Protein 9H8K (pdb70)

Sequence (249 aa):
MTQNIKNLDLSIELDKKMYKKKLKVLQYEMLNAQQFLLKNKIGLILVFEGMDAAGKGGAIKRLIERVDPRGYVVHPISAPQPHELRYNYLQRFWRKLPQHGQIAVFDRSWYGRVLVERIEGFATKDEWSRAYEEINNFEKILTAGDYIIIKFWLHVSDEEQLKRFKEREQNPYKSWKLTDEDWRNREKSPQYYIEAANEMFEKTDKKNNAPWVLVAGNDKKYARVQVLQETLAHIEREALKRGLHLTNVLD

B-factor: mean 47.13, std 18.26, range [23.85, 130.58]

Foldseek 3Di:
DLVVLVVVDPDDDDDDVVLVVLLVVLLLLLQQLLVVQLVVQFEEEEEEDEAPPLQLVVLVCSNCVNHDVVAEDEDEDDDDDPVCVVDPLCVVVVVQGDGRSGYYYYDHDSCCQLAVCVLVVVDPPVRNVCVLVVVLVVVCVRLVDRYAAEYEYRDDDLVLSVVVLVVQCVDPVRVVPCDPVSVVCSVSVVVNVVSVVVSQVRNADPRHHYDYASRSPPSRRSSVSSVVVSVRSQVSCVVVVHHRDRPDD

Organism: NCBI:txid28031

Structure (mmCIF, N/CA/C/O backbone):
data_9H8K
#
_entry.id   9H8K
#
_cell.length_a   160.772
_cell.length_b   160.772
_cell.length_c   67.717
_cell.angle_alpha   90.00
_cell.angle_beta   90.00
_cell.angle_gamma   120.00
#
_symmetry.space_group_name_H-M   'P 62 2 2'
#
loop_
_entity.id
_entity.type
_entity.pdbx_description
1 polymer 'Polyphosphate kinase'
2 non-polymer 'CHLORIDE ION'
3 non-polymer 'ADENOSINE MONOPHOSPHATE'
4 non-polymer 'PHOSPHATE ION'
5 water water
#
loop_
_atom_site.group_PDB
_atom_site.id
_atom_site.type_symbol
_atom_site.label_atom_id
_atom_site.label_alt_id
_atom_site.label_comp_id
_atom_site.label_asym_id
_atom_site.label_entity_id
_atom_site.label_seq_id
_atom_site.pdbx_PDB_ins_code
_atom_site.Cartn_x
_atom_site.Cartn_y
_atom_site.Cartn_z
_atom_site.occupancy
_atom_site.B_iso_or_equiv
_atom_site.auth_seq_id
_atom_site.auth_comp_id
_atom_site.auth_asym_id
_atom_site.auth_atom_id
_atom_site.pdbx_PDB_model_num
ATOM 1 N N . MET A 1 1 ? 53.213 -28.233 1.199 1.00 109.43 1 MET A N 1
ATOM 2 C CA . MET A 1 1 ? 53.510 -29.619 0.856 1.00 109.07 1 MET A CA 1
ATOM 3 C C . MET A 1 1 ? 54.162 -30.343 2.041 1.00 109.53 1 MET A C 1
ATOM 4 O O . MET A 1 1 ? 53.581 -30.436 3.129 1.00 100.10 1 MET A O 1
ATOM 9 N N . THR A 1 2 ? 55.375 -30.857 1.807 1.00 105.44 2 THR A N 1
ATOM 10 C CA . THR A 1 2 ? 56.176 -31.428 2.884 1.00 97.99 2 THR A CA 1
ATOM 11 C C . THR A 1 2 ? 56.548 -30.363 3.908 1.00 106.34 2 THR A C 1
ATOM 12 O O . THR A 1 2 ? 56.621 -30.642 5.111 1.00 102.13 2 THR A O 1
ATOM 16 N N . GLN A 1 3 ? 56.769 -29.128 3.446 1.00 110.64 3 GLN A N 1
ATOM 17 C CA . GLN A 1 3 ? 57.114 -28.037 4.353 1.00 119.57 3 GLN A CA 1
ATOM 18 C C . GLN A 1 3 ? 55.956 -27.682 5.283 1.00 123.49 3 GLN A C 1
ATOM 19 O O . GLN A 1 3 ? 56.186 -27.284 6.432 1.00 121.87 3 GLN A O 1
ATOM 25 N N . ASN A 1 4 ? 54.710 -27.823 4.812 1.00 124.93 4 ASN A N 1
ATOM 26 C CA . ASN A 1 4 ? 53.553 -27.480 5.637 1.00 111.29 4 ASN A CA 1
ATOM 27 C C . ASN A 1 4 ? 53.356 -28.481 6.769 1.00 112.95 4 ASN A C 1
ATOM 28 O O . ASN A 1 4 ? 53.011 -28.095 7.892 1.00 110.05 4 ASN A O 1
ATOM 33 N N . ILE A 1 5 ? 53.553 -29.772 6.489 1.00 110.36 5 ILE A N 1
ATOM 34 C CA . ILE A 1 5 ? 53.464 -30.777 7.545 1.00 109.50 5 ILE A CA 1
ATOM 35 C C . ILE A 1 5 ? 54.631 -30.630 8.517 1.00 110.04 5 ILE A C 1
ATOM 36 O O . ILE A 1 5 ? 54.483 -30.854 9.726 1.00 99.70 5 ILE A O 1
ATOM 41 N N . LYS A 1 6 ? 55.807 -30.242 8.007 1.00 109.89 6 LYS A N 1
ATOM 42 C CA . LYS A 1 6 ? 56.957 -29.998 8.875 1.00 105.20 6 LYS A CA 1
ATOM 43 C C . LYS A 1 6 ? 56.767 -28.746 9.725 1.00 113.43 6 LYS A C 1
ATOM 44 O O . LYS A 1 6 ? 57.269 -28.685 10.854 1.00 112.03 6 LYS A O 1
ATOM 50 N N . ASN A 1 7 ? 56.051 -27.744 9.206 1.00 114.37 7 ASN A N 1
ATOM 51 C CA . ASN A 1 7 ? 55.771 -26.520 9.949 1.00 115.81 7 ASN A CA 1
ATOM 52 C C . ASN A 1 7 ? 54.701 -26.703 11.023 1.00 110.83 7 ASN A C 1
ATOM 53 O O . ASN A 1 7 ? 54.340 -25.722 11.683 1.00 105.19 7 ASN A O 1
ATOM 58 N N . LEU A 1 8 ? 54.180 -27.918 11.209 1.00 111.48 8 LEU A N 1
ATOM 59 C CA . LEU A 1 8 ? 53.328 -28.230 12.352 1.00 117.43 8 LEU A CA 1
ATOM 60 C C . LEU A 1 8 ? 54.130 -28.636 13.585 1.00 115.45 8 LEU A C 1
ATOM 61 O O . LEU A 1 8 ? 53.600 -28.578 14.702 1.00 109.09 8 LEU A O 1
ATOM 66 N N . ASP A 1 9 ? 55.385 -29.047 13.401 1.00 113.01 9 ASP A N 1
ATOM 67 C CA . ASP A 1 9 ? 56.315 -29.335 14.486 1.00 98.04 9 ASP A CA 1
ATOM 68 C C . ASP A 1 9 ? 57.285 -28.163 14.603 1.00 100.02 9 ASP A C 1
ATOM 69 O O . ASP A 1 9 ? 58.028 -27.871 13.657 1.00 99.47 9 ASP A O 1
ATOM 74 N N . LEU A 1 10 ? 57.266 -27.481 15.751 1.00 99.64 10 LEU A N 1
ATOM 75 C CA . LEU A 1 10 ? 58.151 -26.340 15.960 1.00 92.77 10 LEU A CA 1
ATOM 76 C C . LEU A 1 10 ? 59.577 -26.752 16.308 1.00 90.40 10 LEU A C 1
ATOM 77 O O . LEU A 1 10 ? 60.462 -25.886 16.353 1.00 75.12 10 LEU A O 1
ATOM 82 N N . SER A 1 11 ? 59.810 -28.041 16.552 1.00 84.89 11 SER A N 1
ATOM 83 C CA . SER A 1 11 ? 61.143 -28.590 16.743 1.00 79.13 11 SER A CA 1
ATOM 84 C C . SER A 1 11 ? 61.940 -28.544 15.434 1.00 90.77 11 SER A C 1
ATOM 85 O O . SER A 1 11 ? 61.385 -28.438 14.335 1.00 102.60 11 SER A O 1
ATOM 88 N N . ILE A 1 12 ? 63.265 -28.631 15.565 1.00 86.23 12 ILE A N 1
ATOM 89 C CA . ILE A 1 12 ? 64.163 -28.509 14.425 1.00 65.41 12 ILE A CA 1
ATOM 90 C C . ILE A 1 12 ? 64.468 -29.887 13.851 1.00 69.26 12 ILE A C 1
ATOM 91 O O . ILE A 1 12 ? 64.267 -30.922 14.492 1.00 63.83 12 ILE A O 1
ATOM 96 N N . GLU A 1 13 ? 64.986 -29.888 12.627 1.00 71.06 13 GLU A N 1
ATOM 97 C CA . GLU A 1 13 ? 65.577 -31.087 12.051 1.00 63.66 13 GLU A CA 1
ATOM 98 C C . GLU A 1 13 ? 66.936 -31.356 12.692 1.00 59.59 13 GLU A C 1
ATOM 99 O O . GLU A 1 13 ? 67.708 -30.428 12.957 1.00 57.46 13 GLU A O 1
ATOM 105 N N . LEU A 1 14 ? 67.235 -32.630 12.927 1.00 53.53 14 LEU A N 1
ATOM 106 C CA . LEU A 1 14 ? 68.456 -33.044 13.603 1.00 55.87 14 LEU A CA 1
ATOM 107 C C . LEU A 1 14 ? 69.468 -33.627 12.622 1.00 58.79 14 LEU A C 1
ATOM 108 O O . LEU A 1 14 ? 69.098 -34.235 11.616 1.00 63.02 14 LEU A O 1
ATOM 113 N N . ASP A 1 15 ? 70.757 -33.481 12.949 1.00 54.03 15 ASP A N 1
ATOM 114 C CA . ASP A 1 15 ? 71.791 -34.213 12.220 1.00 45.01 15 ASP A CA 1
ATOM 115 C C . ASP A 1 15 ? 71.649 -35.712 12.493 1.00 47.05 15 ASP A C 1
ATOM 116 O O . ASP A 1 15 ? 70.715 -36.142 13.174 1.00 50.51 15 ASP A O 1
ATOM 121 N N . LYS A 1 16 ? 72.582 -36.521 11.990 1.00 49.80 16 LYS A N 1
ATOM 122 C CA . LYS A 1 16 ? 72.365 -37.965 11.997 1.00 49.43 16 LYS A CA 1
ATOM 123 C C . LYS A 1 16 ? 72.520 -38.559 13.398 1.00 44.61 16 LYS A C 1
ATOM 124 O O . LYS A 1 16 ? 71.709 -39.393 13.822 1.00 42.82 16 LYS A O 1
ATOM 130 N N . LYS A 1 17 ? 73.566 -38.164 14.127 1.00 42.59 17 LYS A N 1
ATOM 131 C CA . LYS A 1 17 ? 73.788 -38.744 15.449 1.00 46.94 17 LYS A CA 1
ATOM 132 C C . LYS A 1 17 ? 72.658 -38.380 16.408 1.00 42.09 17 LYS A C 1
ATOM 133 O O . LYS A 1 17 ? 72.180 -39.225 17.180 1.00 46.56 17 LYS A O 1
ATOM 139 N N . MET A 1 18 ? 72.177 -37.141 16.339 1.00 42.84 18 MET A N 1
ATOM 140 C CA . MET A 1 18 ? 71.089 -36.751 17.224 1.00 42.65 18 MET A CA 1
ATOM 141 C C . MET A 1 18 ? 69.782 -37.411 16.809 1.00 41.03 18 MET A C 1
ATOM 142 O O . MET A 1 18 ? 68.985 -37.816 17.671 1.00 41.83 18 MET A O 1
ATOM 147 N N . TYR A 1 19 ? 69.539 -37.525 15.495 1.00 40.47 19 TYR A N 1
ATOM 148 C CA . TYR A 1 19 ? 68.403 -38.314 15.021 1.00 40.83 19 TYR A CA 1
ATOM 149 C C . TYR A 1 19 ? 68.432 -39.722 15.608 1.00 37.84 19 TYR A C 1
ATOM 150 O O . TYR A 1 19 ? 67.407 -40.249 16.052 1.00 42.34 19 TYR A O 1
ATOM 159 N N . LYS A 1 20 ? 69.599 -40.360 15.582 1.00 38.08 20 LYS A N 1
ATOM 160 C CA . LYS A 1 20 ? 69.710 -41.725 16.084 1.00 37.23 20 LYS A CA 1
ATOM 161 C C . LYS A 1 20 ? 69.347 -41.794 17.566 1.00 39.46 20 LYS A C 1
ATOM 162 O O . LYS A 1 20 ? 68.613 -42.694 17.991 1.00 44.30 20 LYS A O 1
ATOM 168 N N . LYS A 1 21 ? 69.813 -40.818 18.363 1.00 42.96 21 LYS A N 1
ATOM 169 C CA . LYS A 1 21 ? 69.448 -40.812 19.786 1.00 38.87 21 LYS A CA 1
ATOM 170 C C . LYS A 1 21 ? 67.944 -40.596 19.994 1.00 38.16 21 LYS A C 1
ATOM 171 O O . LYS A 1 21 ? 67.316 -41.262 20.837 1.00 40.55 21 LYS A O 1
ATOM 177 N N . LYS A 1 22 ? 67.346 -39.663 19.248 1.00 38.27 22 LYS A N 1
ATOM 178 C CA . LYS A 1 22 ? 65.919 -39.390 19.418 1.00 37.75 22 LYS A CA 1
ATOM 179 C C . LYS A 1 22 ? 65.084 -40.595 19.013 1.00 42.59 22 LYS A C 1
ATOM 180 O O . LYS A 1 22 ? 64.100 -40.943 19.690 1.00 39.05 22 LYS A O 1
ATOM 186 N N . LEU A 1 23 ? 65.476 -41.250 17.917 1.00 39.45 23 LEU A N 1
ATOM 187 C CA . LEU A 1 23 ? 64.813 -42.477 17.493 1.00 37.03 23 LEU A CA 1
ATOM 188 C C . LEU A 1 23 ? 64.885 -43.533 18.584 1.00 34.80 23 LEU A C 1
ATOM 189 O O . LEU A 1 23 ? 63.889 -44.198 18.877 1.00 34.49 23 LEU A O 1
ATOM 194 N N . LYS A 1 24 ? 66.063 -43.708 19.197 1.00 42.08 24 LYS A N 1
ATOM 195 C CA . LYS A 1 24 ? 66.176 -44.733 20.237 1.00 38.78 24 LYS A CA 1
ATOM 196 C C . LYS A 1 24 ? 65.266 -44.434 21.434 1.00 35.74 24 LYS A C 1
ATOM 197 O O . LYS A 1 24 ? 64.627 -45.347 21.982 1.00 35.21 24 LYS A O 1
ATOM 203 N N . VAL A 1 25 ? 65.166 -43.160 21.834 1.00 40.11 25 VAL A N 1
ATOM 204 C CA . VAL A 1 25 ? 64.262 -42.819 22.938 1.00 35.88 25 VAL A CA 1
ATOM 205 C C . VAL A 1 25 ? 62.818 -43.134 22.565 1.00 37.19 25 VAL A C 1
ATOM 206 O O . VAL A 1 25 ? 62.092 -43.790 23.323 1.00 37.35 25 VAL A O 1
ATOM 210 N N . LEU A 1 26 ? 62.391 -42.707 21.377 1.00 38.01 26 LEU A N 1
ATOM 211 C CA . LEU A 1 26 ? 61.004 -42.943 20.976 1.00 40.37 26 LEU A CA 1
ATOM 212 C C . LEU A 1 26 ? 60.693 -44.434 20.871 1.00 33.95 26 LEU A C 1
ATOM 213 O O . LEU A 1 26 ? 59.588 -44.868 21.214 1.00 38.71 26 LEU A O 1
ATOM 218 N N . GLN A 1 27 ? 61.653 -45.239 20.412 1.00 33.43 27 GLN A N 1
ATOM 219 C CA . GLN A 1 27 ? 61.410 -46.681 20.305 1.00 34.31 27 GLN A CA 1
ATOM 220 C C . GLN A 1 27 ? 61.273 -47.329 21.681 1.00 38.90 27 GLN A C 1
ATOM 221 O O . GLN A 1 27 ? 60.443 -48.229 21.872 1.00 36.10 27 GLN A O 1
ATOM 227 N N . TYR A 1 28 ? 62.087 -46.892 22.650 1.00 32.25 28 TYR A N 1
ATOM 228 C CA . TYR A 1 28 ? 61.903 -47.342 24.028 1.00 36.85 28 TYR A CA 1
ATOM 229 C C . TYR A 1 28 ? 60.517 -46.970 24.547 1.00 38.67 28 TYR A C 1
ATOM 230 O O . TYR A 1 28 ? 59.852 -47.773 25.221 1.00 33.34 28 TYR A O 1
ATOM 239 N N . GLU A 1 29 ? 60.061 -45.752 24.235 1.00 37.38 29 GLU A N 1
ATOM 240 C CA . GLU A 1 29 ? 58.738 -45.334 24.691 1.00 32.98 29 GLU A CA 1
ATOM 241 C C . GLU A 1 29 ? 57.637 -46.151 24.027 1.00 36.29 29 GLU A C 1
ATOM 242 O O . GLU A 1 29 ? 56.616 -46.450 24.653 1.00 36.27 29 GLU A O 1
ATOM 248 N N . MET A 1 30 ? 57.822 -46.508 22.754 1.00 31.93 30 MET A N 1
ATOM 249 C CA . MET A 1 30 ? 56.841 -47.334 22.061 1.00 30.16 30 MET A CA 1
ATOM 250 C C . MET A 1 30 ? 56.784 -48.730 22.671 1.00 33.65 30 MET A C 1
ATOM 251 O O . MET A 1 30 ? 55.698 -49.294 22.851 1.00 32.48 30 MET A O 1
ATOM 256 N N . LEU A 1 31 ? 57.945 -49.296 23.011 1.00 32.25 31 LEU A N 1
ATOM 257 C CA . LEU A 1 31 ? 57.963 -50.579 23.707 1.00 30.43 31 LEU A CA 1
ATOM 258 C C . LEU A 1 31 ? 57.214 -50.480 25.032 1.00 35.91 31 LEU A C 1
ATOM 259 O O . LEU A 1 31 ? 56.390 -51.349 25.365 1.00 33.73 31 LEU A O 1
ATOM 264 N N . ASN A 1 32 ? 57.470 -49.407 25.790 1.00 34.32 32 ASN A N 1
ATOM 265 C CA . ASN A 1 32 ? 56.743 -49.199 27.036 1.00 35.50 32 ASN A CA 1
ATOM 266 C C . ASN A 1 32 ? 55.245 -49.085 26.802 1.00 38.34 32 ASN A C 1
ATOM 267 O O . ASN A 1 32 ? 54.446 -49.618 27.583 1.00 34.66 32 ASN A O 1
ATOM 272 N N . ALA A 1 33 ? 54.848 -48.368 25.742 1.00 33.02 33 ALA A N 1
ATOM 273 C CA . ALA A 1 33 ? 53.433 -48.183 25.444 1.00 36.17 33 ALA A CA 1
ATOM 274 C C . ALA A 1 33 ? 52.771 -49.510 25.115 1.00 37.95 33 ALA A C 1
ATOM 275 O O . ALA A 1 33 ? 51.630 -49.764 25.523 1.00 36.39 33 ALA A O 1
ATOM 277 N N . GLN A 1 34 ? 53.479 -50.370 24.379 1.00 28.94 34 GLN A N 1
ATOM 278 C CA . GLN A 1 34 ? 52.971 -51.710 24.103 1.00 31.22 34 GLN A CA 1
ATOM 279 C C . GLN A 1 34 ? 52.740 -52.496 25.389 1.00 35.27 34 GLN A C 1
ATOM 280 O O . GLN A 1 34 ? 51.707 -53.165 25.549 1.00 37.65 34 GLN A O 1
ATOM 286 N N . GLN A 1 35 ? 53.699 -52.446 26.316 1.00 37.67 35 GLN A N 1
ATOM 287 C CA . GLN A 1 35 ? 53.502 -53.196 27.557 1.00 33.36 35 GLN A CA 1
ATOM 288 C C . GLN A 1 35 ? 52.363 -52.607 28.390 1.00 37.22 35 GLN A C 1
ATOM 289 O O . GLN A 1 35 ? 51.608 -53.351 29.027 1.00 37.87 35 GLN A O 1
ATOM 295 N N . PHE A 1 36 ? 52.197 -51.283 28.360 1.00 38.77 36 PHE A N 1
ATOM 296 C CA . PHE A 1 36 ? 51.061 -50.646 29.023 1.00 38.01 36 PHE A CA 1
ATOM 297 C C . PHE A 1 36 ? 49.733 -51.105 28.432 1.00 40.47 36 PHE A C 1
ATOM 298 O O . PHE A 1 36 ? 48.784 -51.401 29.169 1.00 39.48 36 PHE A O 1
ATOM 306 N N . LEU A 1 37 ? 49.644 -51.154 27.102 1.00 38.70 37 LEU A N 1
ATOM 307 C CA . LEU A 1 37 ? 48.398 -51.549 26.454 1.00 34.58 37 LEU A CA 1
ATOM 308 C C . LEU A 1 37 ? 48.087 -53.005 26.732 1.00 36.74 37 LEU A C 1
ATOM 309 O O . LEU A 1 37 ? 46.925 -53.364 26.947 1.00 36.03 37 LEU A O 1
ATOM 314 N N . LEU A 1 38 ? 49.121 -53.849 26.742 1.00 37.91 38 LEU A N 1
ATOM 315 C CA . LEU A 1 38 ? 48.947 -55.258 27.076 1.00 39.29 38 LEU A CA 1
ATOM 316 C C . LEU A 1 38 ? 48.446 -55.429 28.505 1.00 44.29 38 LEU A C 1
ATOM 317 O O . LEU A 1 38 ? 47.546 -56.234 28.770 1.00 37.53 38 LEU A O 1
ATOM 322 N N . LYS A 1 39 ? 49.041 -54.693 29.447 1.00 38.66 39 LYS A N 1
ATOM 323 C CA . LYS A 1 39 ? 48.632 -54.792 30.845 1.00 42.09 39 LYS A CA 1
ATOM 324 C C . LYS A 1 39 ? 47.203 -54.309 31.049 1.00 41.85 39 LYS A C 1
ATOM 325 O O . LYS A 1 39 ? 46.491 -54.835 31.907 1.00 42.33 39 LYS A O 1
ATOM 331 N N . ASN A 1 40 ? 46.763 -53.318 30.277 1.00 45.34 40 ASN A N 1
ATOM 332 C CA . ASN A 1 40 ? 45.423 -52.766 30.416 1.00 44.39 40 ASN A CA 1
ATOM 333 C C . ASN A 1 40 ? 44.432 -53.346 29.409 1.00 44.37 40 ASN A C 1
ATOM 334 O O . ASN A 1 40 ? 43.274 -52.914 29.380 1.00 45.04 40 ASN A O 1
ATOM 339 N N . LYS A 1 41 ? 44.856 -54.325 28.608 1.00 34.65 41 LYS A N 1
ATOM 340 C CA . LYS A 1 41 ? 43.988 -55.036 27.659 1.00 35.75 41 LYS A CA 1
ATOM 341 C C . LYS A 1 41 ? 43.253 -54.072 26.723 1.00 40.84 41 LYS A C 1
ATOM 342 O O . LYS A 1 41 ? 42.040 -54.159 26.520 1.00 33.96 41 LYS A O 1
ATOM 348 N N . ILE A 1 42 ? 44.019 -53.152 26.136 1.00 34.19 42 ILE A N 1
ATOM 349 C CA . ILE A 1 42 ? 43.541 -52.245 25.098 1.00 35.21 42 ILE A CA 1
ATOM 350 C C . ILE A 1 42 ? 44.264 -52.588 23.802 1.00 31.46 42 ILE A C 1
ATOM 351 O O . ILE A 1 42 ? 45.498 -52.551 23.751 1.00 34.05 42 ILE A O 1
ATOM 356 N N . GLY A 1 43 ? 43.505 -52.912 22.756 1.00 31.25 43 GLY A N 1
ATOM 357 C CA . GLY A 1 43 ? 44.106 -53.165 21.469 1.00 25.79 43 GLY A CA 1
ATOM 358 C C . GLY A 1 43 ? 44.505 -51.899 20.742 1.00 28.64 43 GLY A C 1
ATOM 359 O O . GLY A 1 43 ? 44.003 -50.807 21.007 1.00 29.12 43 GLY A O 1
ATOM 360 N N . LEU A 1 44 ? 45.444 -52.052 19.813 1.00 29.62 44 LEU A N 1
ATOM 361 C CA . LEU A 1 44 ? 45.935 -50.936 19.016 1.00 30.33 44 LEU A CA 1
ATOM 362 C C . LEU A 1 44 ? 45.951 -51.339 17.549 1.00 24.65 44 LEU A C 1
ATOM 363 O O . LEU A 1 44 ? 46.547 -52.359 17.190 1.00 31.79 44 LEU A O 1
ATOM 368 N N . ILE A 1 45 ? 45.327 -50.514 16.708 1.00 31.79 45 ILE A N 1
ATOM 369 C CA . ILE A 1 45 ? 45.206 -50.735 15.269 1.00 31.48 45 ILE A CA 1
ATOM 370 C C . ILE A 1 45 ? 45.799 -49.524 14.546 1.00 35.08 45 ILE A C 1
ATOM 371 O O . ILE A 1 45 ? 45.281 -48.404 14.666 1.00 28.04 45 ILE A O 1
ATOM 376 N N . LEU A 1 46 ? 46.873 -49.752 13.792 1.00 30.31 46 LEU A N 1
ATOM 377 C CA . LEU A 1 46 ? 47.575 -48.701 13.066 1.00 32.39 46 LEU A CA 1
ATOM 378 C C . LEU A 1 46 ? 47.440 -48.943 11.569 1.00 34.44 46 LEU A C 1
ATOM 379 O O . LEU A 1 46 ? 47.790 -50.021 11.082 1.00 35.05 46 LEU A O 1
ATOM 384 N N . VAL A 1 47 ? 46.940 -47.941 10.850 1.00 29.35 47 VAL A N 1
ATOM 385 C CA . VAL A 1 47 ? 46.713 -48.028 9.410 1.00 31.01 47 VAL A CA 1
ATOM 386 C C . VAL A 1 47 ? 47.769 -47.173 8.715 1.00 33.91 47 VAL A C 1
ATOM 387 O O . VAL A 1 47 ? 48.070 -46.065 9.164 1.00 31.43 47 VAL A O 1
ATOM 391 N N . PHE A 1 48 ? 48.352 -47.688 7.639 1.00 25.60 48 PHE A N 1
ATOM 392 C CA . PHE A 1 48 ? 49.272 -46.892 6.831 1.00 30.31 48 PHE A CA 1
ATOM 393 C C . PHE A 1 48 ? 48.802 -46.903 5.388 1.00 26.89 48 PHE A C 1
ATOM 394 O O . PHE A 1 48 ? 48.547 -47.972 4.830 1.00 34.73 48 PHE A O 1
ATOM 402 N N . GLU A 1 49 ? 48.673 -45.717 4.798 1.00 36.46 49 GLU A N 1
ATOM 403 C CA . GLU A 1 49 ? 48.362 -45.579 3.385 1.00 34.23 49 GLU A CA 1
ATOM 404 C C . GLU A 1 49 ? 49.300 -44.542 2.775 1.00 33.50 49 GLU A C 1
ATOM 405 O O . GLU A 1 49 ? 49.934 -43.757 3.484 1.00 34.57 49 GLU A O 1
ATOM 411 N N . GLY A 1 50 ? 49.368 -44.541 1.452 1.00 33.14 50 GLY A N 1
ATOM 412 C CA . GLY A 1 50 ? 50.226 -43.653 0.691 1.00 31.14 50 GLY A CA 1
ATOM 413 C C . GLY A 1 50 ? 50.689 -44.357 -0.571 1.00 40.73 50 GLY A C 1
ATOM 414 O O . GLY A 1 50 ? 50.639 -45.574 -0.690 1.00 34.24 50 GLY A O 1
ATOM 415 N N . MET A 1 51 ? 51.154 -43.567 -1.541 1.00 39.80 51 MET A N 1
ATOM 416 C CA . MET A 1 51 ? 51.556 -44.140 -2.822 1.00 39.58 51 MET A CA 1
ATOM 417 C C . MET A 1 51 ? 52.773 -45.069 -2.664 1.00 37.85 51 MET A C 1
ATOM 418 O O . MET A 1 51 ? 53.433 -45.111 -1.625 1.00 36.15 51 MET A O 1
ATOM 423 N N . ASP A 1 52 ? 53.055 -45.833 -3.719 1.00 37.65 52 ASP A N 1
ATOM 424 C CA . ASP A 1 52 ? 54.237 -46.684 -3.726 1.00 38.13 52 ASP A CA 1
ATOM 425 C C . ASP A 1 52 ? 55.481 -45.844 -3.463 1.00 39.17 52 ASP A C 1
ATOM 426 O O . ASP A 1 52 ? 55.629 -44.742 -3.999 1.00 39.40 52 ASP A O 1
ATOM 431 N N . ALA A 1 53 ? 56.369 -46.374 -2.623 1.00 36.88 53 ALA A N 1
ATOM 432 C CA . ALA A 1 53 ? 57.619 -45.736 -2.230 1.00 36.32 53 ALA A CA 1
ATOM 433 C C . ALA A 1 53 ? 57.406 -44.466 -1.418 1.00 40.30 53 ALA A C 1
ATOM 434 O O . ALA A 1 53 ? 58.306 -43.617 -1.350 1.00 37.39 53 ALA A O 1
ATOM 436 N N . ALA A 1 54 ? 56.226 -44.293 -0.813 1.00 37.49 54 ALA A N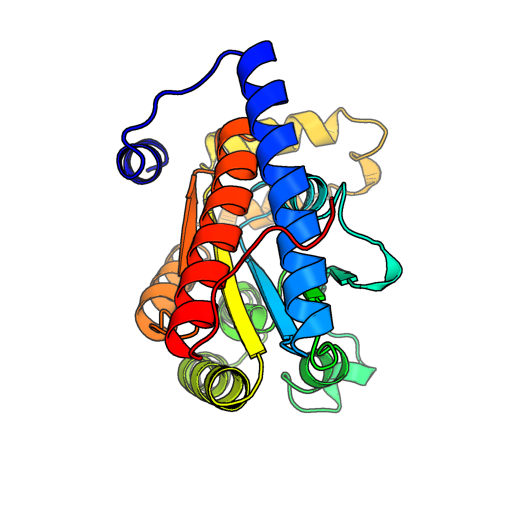 1
ATOM 437 C CA . ALA A 1 54 ? 56.037 -43.169 0.101 1.00 42.50 54 ALA A CA 1
ATOM 438 C C . ALA A 1 54 ? 56.780 -43.367 1.417 1.00 32.10 54 ALA A C 1
ATOM 439 O O . ALA A 1 54 ? 56.965 -42.396 2.155 1.00 38.30 54 ALA A O 1
ATOM 441 N N . GLY A 1 55 ? 57.215 -44.591 1.718 1.00 34.10 55 GLY A N 1
ATOM 442 C CA . GLY A 1 55 ? 57.908 -44.894 2.955 1.00 33.26 55 GLY A CA 1
ATOM 443 C C . GLY A 1 55 ? 57.086 -45.584 4.028 1.00 38.44 55 GLY A C 1
ATOM 444 O O . GLY A 1 55 ? 57.467 -45.513 5.204 1.00 37.10 55 GLY A O 1
ATOM 445 N N . LYS A 1 56 ? 55.971 -46.233 3.665 1.00 32.58 56 LYS A N 1
ATOM 446 C CA . LYS A 1 56 ? 55.170 -46.976 4.641 1.00 36.73 56 LYS A CA 1
ATOM 447 C C . LYS A 1 56 ? 55.997 -48.070 5.322 1.00 40.76 56 LYS A C 1
ATOM 448 O O . LYS A 1 56 ? 56.031 -48.162 6.556 1.00 32.93 56 LYS A O 1
ATOM 454 N N . GLY A 1 57 ? 56.678 -48.905 4.527 1.00 33.41 57 GLY A N 1
ATOM 455 C CA . GLY A 1 57 ? 57.400 -50.038 5.093 1.00 28.75 57 GLY A CA 1
ATOM 456 C C . GLY A 1 57 ? 58.484 -49.633 6.081 1.00 35.69 57 GLY A C 1
ATOM 457 O O . GLY A 1 57 ? 58.603 -50.216 7.170 1.00 32.08 57 GLY A O 1
ATOM 458 N N . GLY A 1 58 ? 59.279 -48.616 5.725 1.00 34.29 58 GLY A N 1
ATOM 459 C CA . GLY A 1 58 ? 60.383 -48.212 6.589 1.00 41.00 58 GLY A CA 1
ATOM 460 C C . GLY A 1 58 ? 59.918 -47.537 7.868 1.00 36.66 58 GLY A C 1
ATOM 461 O O . GLY A 1 58 ? 60.494 -47.753 8.943 1.00 40.86 58 GLY A O 1
ATOM 462 N N . ALA A 1 59 ? 58.865 -46.716 7.769 1.00 34.27 59 ALA A N 1
ATOM 463 C CA . ALA A 1 59 ? 58.266 -46.121 8.957 1.00 31.92 59 ALA A CA 1
ATOM 464 C C . ALA A 1 59 ? 57.766 -47.201 9.915 1.00 31.70 59 ALA A C 1
ATOM 465 O O . ALA A 1 59 ? 58.014 -47.132 11.126 1.00 30.07 59 ALA A O 1
ATOM 467 N N . ILE A 1 60 ? 57.068 -48.218 9.383 1.00 31.20 60 ILE A N 1
ATOM 468 C CA . ILE A 1 60 ? 56.609 -49.335 10.219 1.00 31.32 60 ILE A CA 1
ATOM 469 C C . ILE A 1 60 ? 57.796 -50.042 10.875 1.00 29.32 60 ILE A C 1
ATOM 470 O O . ILE A 1 60 ? 57.771 -50.369 12.075 1.00 31.92 60 ILE A O 1
ATOM 475 N N . LYS A 1 61 ? 58.842 -50.320 10.089 1.00 30.86 61 LYS A N 1
ATOM 476 C CA . LYS A 1 61 ? 60.014 -51.011 10.625 1.00 33.33 61 LYS A CA 1
ATOM 477 C C . LYS A 1 61 ? 60.592 -50.280 11.832 1.00 32.65 61 LYS A C 1
ATOM 478 O O . LYS A 1 61 ? 60.914 -50.906 12.850 1.00 34.65 61 LYS A O 1
ATOM 484 N N . ARG A 1 62 ? 60.748 -48.950 11.738 1.00 29.43 62 ARG A N 1
ATOM 485 C CA . ARG A 1 62 ? 61.285 -48.252 12.911 1.00 35.51 62 ARG A CA 1
ATOM 486 C C . ARG A 1 62 ? 60.275 -48.219 14.054 1.00 38.38 62 ARG A C 1
ATOM 487 O O . ARG A 1 62 ? 60.673 -48.265 15.226 1.00 31.78 62 ARG A O 1
ATOM 495 N N . LEU A 1 63 ? 58.973 -48.178 13.739 1.00 33.64 63 LEU A N 1
ATOM 496 C CA . LEU A 1 63 ? 57.965 -48.107 14.794 1.00 36.48 63 LEU A CA 1
ATOM 497 C C . LEU A 1 63 ? 58.025 -49.331 15.691 1.00 36.85 63 LEU A C 1
ATOM 498 O O . LEU A 1 63 ? 58.085 -49.205 16.919 1.00 33.87 63 LEU A O 1
ATOM 503 N N . ILE A 1 64 ? 58.036 -50.530 15.101 1.00 33.34 64 ILE A N 1
ATOM 504 C CA . ILE A 1 64 ? 57.936 -51.744 15.911 1.00 38.78 64 ILE A CA 1
ATOM 505 C C . ILE A 1 64 ? 59.288 -52.416 16.142 1.00 33.10 64 ILE A C 1
ATOM 506 O O . ILE A 1 64 ? 59.332 -53.534 16.663 1.00 29.86 64 ILE A O 1
ATOM 511 N N . GLU A 1 65 ? 60.392 -51.754 15.789 1.00 35.78 65 GLU A N 1
ATOM 512 C CA . GLU A 1 65 ? 61.693 -52.412 15.826 1.00 35.77 65 GLU A CA 1
ATOM 513 C C . GLU A 1 65 ? 62.030 -52.974 17.210 1.00 37.97 65 GLU A C 1
ATOM 514 O O . GLU A 1 65 ? 62.595 -54.069 17.322 1.00 40.27 65 GLU A O 1
ATOM 520 N N . ARG A 1 66 ? 61.702 -52.244 18.272 1.00 40.26 66 ARG A N 1
ATOM 521 C CA . ARG A 1 66 ? 62.068 -52.647 19.627 1.00 36.72 66 ARG A CA 1
ATOM 522 C C . ARG A 1 66 ? 60.884 -53.183 20.423 1.00 29.54 66 ARG A C 1
ATOM 523 O O . ARG A 1 66 ? 61.030 -53.481 21.611 1.00 38.08 66 ARG A O 1
ATOM 531 N N . VAL A 1 67 ? 59.722 -53.285 19.814 1.00 39.17 67 VAL A N 1
ATOM 532 C CA . VAL A 1 67 ? 58.537 -53.839 20.464 1.00 32.59 67 VAL A CA 1
ATOM 533 C C . VAL A 1 67 ? 58.677 -55.358 20.557 1.00 43.18 67 VAL A C 1
ATOM 534 O O . VAL A 1 67 ? 59.334 -55.995 19.720 1.00 38.22 67 VAL A O 1
ATOM 538 N N . ASP A 1 68 ? 58.078 -55.947 21.594 1.00 32.25 68 ASP A N 1
ATOM 539 C CA . ASP A 1 68 ? 58.071 -57.396 21.756 1.00 35.10 68 ASP A CA 1
ATOM 540 C C . ASP A 1 68 ? 57.315 -58.055 20.600 1.00 38.15 68 ASP A C 1
ATOM 541 O O . ASP A 1 68 ? 56.107 -57.819 20.446 1.00 38.16 68 ASP A O 1
ATOM 546 N N . PRO A 1 69 ? 57.964 -58.898 19.793 1.00 39.00 69 PRO A N 1
ATOM 547 C CA . PRO A 1 69 ? 57.272 -59.484 18.630 1.00 33.07 69 PRO A CA 1
ATOM 548 C C . PRO A 1 69 ? 56.086 -60.372 18.985 1.00 43.96 69 PRO A C 1
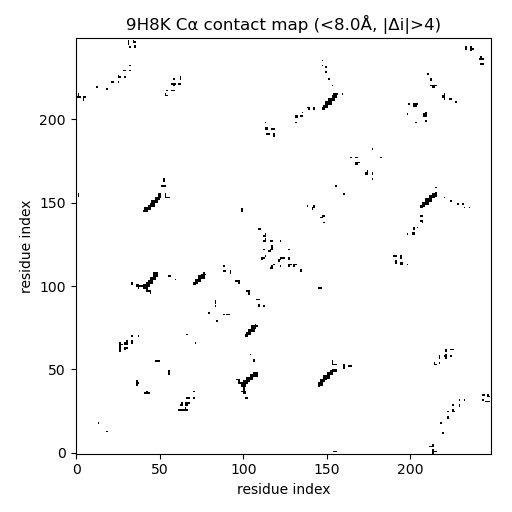ATOM 549 O O . PRO A 1 69 ? 55.225 -60.610 18.125 1.00 38.89 69 PRO A O 1
ATOM 553 N N . ARG A 1 70 ? 55.996 -60.859 20.221 1.00 36.35 70 ARG A N 1
ATOM 554 C CA . ARG A 1 70 ? 54.807 -61.587 20.635 1.00 32.11 70 ARG A CA 1
ATOM 555 C C . ARG A 1 70 ? 53.558 -60.719 20.650 1.00 39.48 70 ARG A C 1
ATOM 556 O O . ARG A 1 70 ? 52.446 -61.250 20.559 1.00 36.33 70 ARG A O 1
ATOM 564 N N . GLY A 1 71 ? 53.702 -59.406 20.748 1.00 28.74 71 GLY A N 1
ATOM 565 C CA . GLY A 1 71 ? 52.564 -58.538 20.927 1.00 40.11 71 GLY A CA 1
ATOM 566 C C . GLY A 1 71 ? 52.066 -57.795 19.703 1.00 41.71 71 GLY A C 1
ATOM 567 O O . GLY A 1 71 ? 51.179 -56.947 19.850 1.00 35.13 71 GLY A O 1
ATOM 568 N N . TYR A 1 72 ? 52.599 -58.069 18.507 1.00 37.03 72 TYR A N 1
ATOM 569 C CA . TYR A 1 72 ? 52.155 -57.355 17.314 1.00 32.16 72 TYR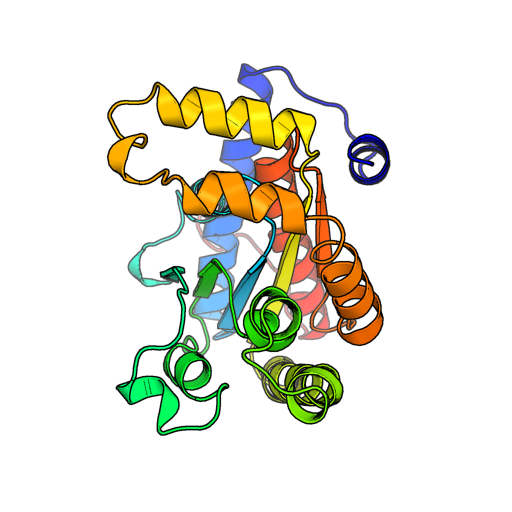 A CA 1
ATOM 570 C C . TYR A 1 72 ? 52.227 -58.258 16.093 1.00 36.08 72 TYR A C 1
ATOM 571 O O . TYR A 1 72 ? 52.991 -59.226 16.060 1.00 32.57 72 TYR A O 1
ATOM 580 N N . VAL A 1 73 ? 51.408 -57.922 15.085 1.00 30.62 73 VAL A N 1
ATOM 581 C CA . VAL A 1 73 ? 51.489 -58.492 13.741 1.00 29.73 73 VAL A CA 1
ATOM 582 C C . VAL A 1 73 ? 51.433 -57.353 12.730 1.00 31.81 73 VAL A C 1
ATOM 583 O O . VAL A 1 73 ? 50.572 -56.472 12.825 1.00 32.07 73 VAL A O 1
ATOM 587 N N . VAL A 1 74 ? 52.345 -57.365 11.772 1.00 31.22 74 VAL A N 1
ATOM 588 C CA . VAL A 1 74 ? 52.286 -56.447 10.640 1.00 34.74 74 VAL A CA 1
ATOM 589 C C . VAL A 1 74 ? 51.659 -57.200 9.468 1.00 30.46 74 VAL A C 1
ATOM 590 O O . VAL A 1 74 ? 52.152 -58.267 9.080 1.00 30.30 74 VAL A O 1
ATOM 594 N N . HIS A 1 75 ? 50.556 -56.656 8.925 1.00 26.27 75 HIS A N 1
ATOM 595 C CA . HIS A 1 75 ? 49.835 -57.261 7.810 1.00 29.91 75 HIS A CA 1
ATOM 596 C C . HIS A 1 75 ? 50.108 -56.485 6.527 1.00 31.41 75 HIS A C 1
ATOM 597 O O . HIS A 1 75 ? 49.606 -55.361 6.377 1.00 33.20 75 HIS A O 1
ATOM 604 N N . PRO A 1 76 ? 50.864 -57.028 5.574 1.00 28.44 76 PRO A N 1
ATOM 605 C CA . PRO A 1 76 ? 51.002 -56.366 4.265 1.00 31.44 76 PRO A CA 1
ATOM 606 C C . PRO A 1 76 ? 49.788 -56.687 3.411 1.00 37.36 76 PRO A C 1
ATOM 607 O O . PRO A 1 76 ? 49.564 -57.842 3.043 1.00 36.40 76 PRO A O 1
ATOM 611 N N . ILE A 1 77 ? 48.984 -55.677 3.116 1.00 32.72 77 ILE A N 1
ATOM 612 C CA . ILE A 1 77 ? 47.704 -55.898 2.450 1.00 37.58 77 ILE A CA 1
ATOM 613 C C . ILE A 1 77 ? 47.867 -55.720 0.942 1.00 35.99 77 ILE A C 1
ATOM 614 O O . ILE A 1 77 ? 48.377 -54.694 0.478 1.00 34.86 77 ILE A O 1
ATOM 619 N N . SER A 1 78 ? 47.408 -56.714 0.183 1.00 33.76 78 SER A N 1
ATOM 620 C CA . SER A 1 78 ? 47.377 -56.734 -1.278 1.00 43.66 78 SER A CA 1
ATOM 621 C C . SER A 1 78 ? 45.933 -56.823 -1.774 1.00 41.32 78 SER A C 1
ATOM 622 O O . SER A 1 78 ? 44.978 -56.778 -0.997 1.00 40.29 78 SER A O 1
ATOM 625 N N . ALA A 1 79 ? 45.785 -56.985 -3.085 1.00 39.69 79 ALA A N 1
ATOM 626 C CA . ALA A 1 79 ? 44.463 -57.118 -3.679 1.00 42.58 79 ALA A CA 1
ATOM 627 C C . ALA A 1 79 ? 43.769 -58.378 -3.161 1.00 33.91 79 ALA A C 1
ATOM 628 O O . ALA A 1 79 ? 44.424 -59.396 -2.936 1.00 36.46 79 ALA A O 1
ATOM 630 N N . PRO A 1 80 ? 42.451 -58.355 -2.977 1.00 34.15 80 PRO A N 1
ATOM 631 C CA . PRO A 1 80 ? 41.772 -59.549 -2.451 1.00 47.91 80 PRO A CA 1
ATOM 632 C C . PRO A 1 80 ? 41.934 -60.744 -3.389 1.00 42.47 80 PRO A C 1
ATOM 633 O O . PRO A 1 80 ? 41.862 -60.608 -4.613 1.00 37.55 80 PRO A O 1
ATOM 637 N N . GLN A 1 81 ? 42.161 -61.916 -2.795 1.00 32.49 81 GLN A N 1
ATOM 638 C CA . GLN A 1 81 ? 42.207 -63.198 -3.484 1.00 39.33 81 GLN A CA 1
ATOM 639 C C . GLN A 1 81 ? 40.793 -63.695 -3.788 1.00 39.38 81 GLN A C 1
ATOM 640 O O . GLN A 1 81 ? 39.821 -63.222 -3.197 1.00 36.35 81 GLN A O 1
ATOM 646 N N . PRO A 1 82 ? 40.647 -64.673 -4.696 1.00 44.23 82 PRO A N 1
ATOM 647 C CA . PRO A 1 82 ? 39.288 -65.147 -5.019 1.00 43.53 82 PRO A CA 1
ATOM 648 C C . PRO A 1 82 ? 38.508 -65.632 -3.808 1.00 39.62 82 PRO A C 1
ATOM 649 O O . PRO A 1 82 ? 37.303 -65.376 -3.731 1.00 37.96 82 PRO A O 1
ATOM 653 N N . HIS A 1 83 ? 39.156 -66.287 -2.840 1.00 40.15 83 HIS A N 1
ATOM 654 C CA . HIS A 1 83 ? 38.418 -66.762 -1.672 1.00 35.16 83 HIS A CA 1
ATOM 655 C C . HIS A 1 83 ? 37.911 -65.602 -0.817 1.00 36.41 83 HIS A C 1
ATOM 656 O O . HIS A 1 83 ? 36.841 -65.698 -0.207 1.00 41.26 83 HIS A O 1
ATOM 663 N N . GLU A 1 84 ? 38.676 -64.508 -0.740 1.00 35.47 84 GLU A N 1
ATOM 664 C CA . GLU A 1 84 ? 38.251 -63.366 0.057 1.00 30.54 84 GLU A CA 1
ATOM 665 C C . GLU A 1 84 ? 37.066 -62.647 -0.584 1.00 31.32 84 GLU A C 1
ATOM 666 O O . GLU A 1 84 ? 36.265 -62.034 0.129 1.00 33.04 84 GLU A O 1
ATOM 672 N N . LEU A 1 85 ? 36.927 -62.719 -1.911 1.00 29.39 85 LEU A N 1
ATOM 673 C CA . LEU A 1 85 ? 35.825 -62.053 -2.603 1.00 30.41 85 LEU A CA 1
ATOM 674 C C . LEU A 1 85 ? 34.479 -62.761 -2.430 1.00 34.13 85 LEU A C 1
ATOM 675 O O . LEU A 1 85 ? 33.451 -62.218 -2.859 1.00 33.51 85 LEU A O 1
ATOM 680 N N . ARG A 1 86 ? 34.457 -63.950 -1.829 1.00 35.22 86 ARG A N 1
ATOM 681 C CA . ARG A 1 86 ? 33.215 -64.630 -1.490 1.00 31.18 86 ARG A CA 1
ATOM 682 C C . ARG A 1 86 ? 32.552 -64.056 -0.242 1.00 30.93 86 ARG A C 1
ATOM 683 O O . ARG A 1 86 ? 31.501 -64.565 0.158 1.00 34.91 86 ARG A O 1
ATOM 691 N N . TYR A 1 87 ? 33.130 -63.018 0.364 1.00 28.51 87 TYR A N 1
ATOM 692 C CA . TYR A 1 87 ? 32.592 -62.347 1.546 1.00 33.35 87 TYR A CA 1
ATOM 693 C C . TYR A 1 87 ? 32.535 -60.835 1.320 1.00 31.69 87 TYR A C 1
ATOM 694 O O . TYR A 1 87 ? 33.032 -60.307 0.314 1.00 34.08 87 TYR A O 1
ATOM 703 N N . ASN A 1 88 ? 31.925 -60.130 2.278 1.00 30.32 88 ASN A N 1
ATOM 704 C CA . ASN A 1 88 ? 31.987 -58.673 2.299 1.00 29.96 88 ASN A CA 1
ATOM 705 C C . ASN A 1 88 ? 33.440 -58.202 2.330 1.00 33.13 88 ASN A C 1
ATOM 706 O O . ASN A 1 88 ? 34.320 -58.872 2.878 1.00 27.68 88 ASN A O 1
ATOM 711 N N . TYR A 1 89 ? 33.691 -57.033 1.725 1.00 29.88 89 TYR A N 1
ATOM 712 C CA . TYR A 1 89 ? 35.058 -56.523 1.625 1.00 30.34 89 TYR A CA 1
ATOM 713 C C . TYR A 1 89 ? 35.708 -56.253 2.980 1.00 29.54 89 TYR A C 1
ATOM 714 O O . TYR A 1 89 ? 36.940 -56.170 3.052 1.00 32.81 89 TYR A O 1
ATOM 723 N N . LEU A 1 90 ? 34.930 -56.101 4.058 1.00 32.64 90 LEU A N 1
ATOM 724 C CA . LEU A 1 90 ? 35.539 -55.923 5.376 1.00 27.11 90 LEU A CA 1
ATOM 725 C C . LEU A 1 90 ? 35.918 -57.242 6.047 1.00 31.78 90 LEU A C 1
ATOM 726 O O . LEU A 1 90 ? 36.727 -57.234 6.983 1.00 30.37 90 LEU A O 1
ATOM 731 N N . GLN A 1 91 ? 35.357 -58.367 5.591 1.00 36.76 91 GLN A N 1
ATOM 732 C CA . GLN A 1 91 ? 35.586 -59.665 6.229 1.00 27.95 91 GLN A CA 1
ATOM 733 C C . GLN A 1 91 ? 37.075 -59.975 6.419 1.00 35.96 91 GLN A C 1
ATOM 734 O O . GLN A 1 91 ? 37.501 -60.405 7.501 1.00 28.50 91 GLN A O 1
ATOM 740 N N . ARG A 1 92 ? 37.879 -59.810 5.356 1.00 29.39 92 ARG A N 1
ATOM 741 C CA . ARG A 1 92 ? 39.298 -60.165 5.437 1.00 29.90 92 ARG A CA 1
ATOM 742 C C . ARG A 1 92 ? 40.047 -59.313 6.461 1.00 30.59 92 ARG A C 1
ATOM 743 O O . ARG A 1 92 ? 41.117 -59.715 6.927 1.00 30.59 92 ARG A O 1
ATOM 751 N N . PHE A 1 93 ? 39.518 -58.141 6.804 1.00 26.21 93 PHE A N 1
ATOM 752 C CA . PHE A 1 93 ? 40.112 -57.288 7.827 1.00 24.58 93 PHE A CA 1
ATOM 753 C C . PHE A 1 93 ? 39.576 -57.609 9.229 1.00 29.29 93 PHE A C 1
ATOM 754 O O . PHE A 1 93 ? 40.361 -57.681 10.183 1.00 30.47 93 PHE A O 1
ATOM 762 N N . TRP A 1 94 ? 38.262 -57.841 9.366 1.00 27.48 94 TRP A N 1
ATOM 763 C CA . TRP A 1 94 ? 37.691 -58.414 10.591 1.00 31.50 94 TRP A CA 1
ATOM 764 C C . TRP A 1 94 ? 38.502 -59.616 11.071 1.00 37.06 94 TRP A C 1
ATOM 765 O O . TRP A 1 94 ? 38.830 -59.734 12.261 1.00 31.91 94 TRP A O 1
ATOM 776 N N . ARG A 1 95 ? 38.831 -60.521 10.140 1.00 31.15 95 ARG A N 1
ATOM 777 C CA . ARG A 1 95 ? 39.619 -61.716 10.433 1.00 35.00 95 ARG A CA 1
ATOM 778 C C . ARG A 1 95 ? 41.009 -61.409 11.005 1.00 31.67 95 ARG A C 1
ATOM 779 O O . ARG A 1 95 ? 41.602 -62.269 11.658 1.00 29.24 95 ARG A O 1
ATOM 787 N N . LYS A 1 96 ? 41.539 -60.210 10.781 1.00 27.87 96 LYS A N 1
ATOM 788 C CA . LYS A 1 96 ? 42.911 -59.865 11.135 1.00 28.94 96 LYS A CA 1
ATOM 789 C C . LYS A 1 96 ? 42.986 -58.940 12.345 1.00 33.98 96 LYS A C 1
ATOM 790 O O . LYS A 1 96 ? 44.072 -58.444 12.660 1.00 36.35 96 LYS A O 1
ATOM 796 N N . LEU A 1 97 ? 41.864 -58.670 13.012 1.00 29.86 97 LEU A N 1
ATOM 797 C CA . LEU A 1 97 ? 41.892 -57.711 14.106 1.00 29.99 97 LEU A CA 1
ATOM 798 C C . LEU A 1 97 ? 42.664 -58.297 15.291 1.00 33.39 97 LEU A C 1
ATOM 799 O O . LEU A 1 97 ? 42.581 -59.500 15.550 1.00 32.56 97 LEU A O 1
ATOM 804 N N . PRO A 1 98 ? 43.423 -57.484 16.021 1.00 27.99 98 PRO A N 1
ATOM 805 C CA . PRO A 1 98 ? 44.146 -57.994 17.189 1.00 29.05 98 PRO A CA 1
ATOM 806 C C . PRO A 1 98 ? 43.198 -58.202 18.361 1.00 28.59 98 PRO A C 1
ATOM 807 O O . PRO A 1 98 ? 42.107 -57.640 18.420 1.00 32.37 98 PRO A O 1
ATOM 811 N N . GLN A 1 99 ? 43.639 -59.029 19.298 1.00 29.37 99 GLN A N 1
ATOM 812 C CA . GLN A 1 99 ? 42.949 -59.138 20.568 1.00 34.06 99 GLN A CA 1
ATOM 813 C C . GLN A 1 99 ? 43.123 -57.865 21.382 1.00 30.52 99 GLN A C 1
ATOM 814 O O . GLN A 1 99 ? 44.037 -57.065 21.146 1.00 33.52 99 GLN A O 1
ATOM 820 N N . HIS A 1 100 ? 42.234 -57.693 22.361 1.00 35.83 100 HIS A N 1
ATOM 821 C CA . HIS A 1 100 ? 42.427 -56.694 23.405 1.00 29.75 100 HIS A CA 1
ATOM 822 C C . HIS A 1 100 ? 43.828 -56.831 23.986 1.00 30.33 100 HIS A C 1
ATOM 823 O O . HIS A 1 100 ? 44.237 -57.922 24.389 1.00 32.91 100 HIS A O 1
ATOM 830 N N . GLY A 1 101 ? 44.576 -55.720 23.997 1.00 32.25 101 GLY A N 1
ATOM 831 C CA . GLY A 1 101 ? 45.942 -55.711 24.493 1.00 33.36 101 GLY A CA 1
ATOM 832 C C . GLY A 1 101 ? 47.022 -55.977 23.451 1.00 36.05 101 GLY A C 1
ATOM 833 O O . GLY A 1 101 ? 48.208 -55.883 23.785 1.00 35.06 101 GLY A O 1
ATOM 834 N N . GLN A 1 102 ? 46.654 -56.315 22.212 1.00 32.40 102 GLN A N 1
ATOM 835 C CA . GLN A 1 102 ? 47.592 -56.649 21.145 1.00 33.52 102 GLN A CA 1
ATOM 836 C C . GLN A 1 102 ? 47.600 -55.554 20.084 1.00 36.11 102 GLN A C 1
ATOM 837 O O . GLN A 1 102 ? 46.699 -54.715 20.024 1.00 28.19 102 GLN A O 1
ATOM 843 N N . ILE A 1 103 ? 48.617 -55.584 19.222 1.00 31.06 103 ILE A N 1
ATOM 844 C CA . ILE A 1 103 ? 48.835 -54.559 18.204 1.00 28.42 103 ILE A CA 1
ATOM 845 C C . ILE A 1 103 ? 48.727 -55.194 16.821 1.00 31.32 103 ILE A C 1
ATOM 846 O O . ILE A 1 103 ? 49.338 -56.233 16.565 1.00 30.26 103 ILE A O 1
ATOM 851 N N . ALA A 1 104 ? 47.988 -54.548 15.928 1.00 26.47 104 ALA A N 1
ATOM 852 C CA . ALA A 1 104 ? 47.925 -54.928 14.525 1.00 32.11 104 ALA A CA 1
ATOM 853 C C . ALA A 1 104 ? 48.316 -53.715 13.694 1.00 34.57 104 ALA A C 1
ATOM 854 O O . ALA A 1 104 ? 47.832 -52.607 13.944 1.00 30.24 104 ALA A O 1
ATOM 856 N N . VAL A 1 105 ? 49.219 -53.916 12.741 1.00 25.94 105 VAL A N 1
ATOM 857 C CA . VAL A 1 105 ? 49.632 -52.878 11.806 1.00 27.70 105 VAL A CA 1
ATOM 858 C C . VAL A 1 105 ? 49.147 -53.288 10.422 1.00 34.46 105 VAL A C 1
ATOM 859 O O . VAL A 1 105 ? 49.395 -54.417 9.979 1.00 29.39 105 VAL A O 1
ATOM 863 N N . PHE A 1 106 ? 48.425 -52.386 9.758 1.00 30.80 106 PHE A N 1
ATOM 864 C CA . PHE A 1 106 ? 47.921 -52.611 8.408 1.00 31.95 106 PHE A CA 1
ATOM 865 C C . PHE A 1 106 ? 48.710 -51.709 7.466 1.00 29.00 106 PHE A C 1
ATOM 866 O O . PHE A 1 106 ? 48.538 -50.489 7.474 1.00 32.73 106 PHE A O 1
ATOM 874 N N . ASP A 1 107 ? 49.628 -52.305 6.714 1.00 34.45 107 ASP A N 1
ATOM 875 C CA . ASP A 1 107 ? 50.323 -51.625 5.620 1.00 34.58 107 ASP A CA 1
ATOM 876 C C . ASP A 1 107 ? 49.401 -51.722 4.409 1.00 32.36 107 ASP A C 1
ATOM 877 O O . ASP A 1 107 ? 49.389 -52.738 3.708 1.00 30.79 107 ASP A O 1
ATOM 882 N N . ARG A 1 108 ? 48.623 -50.656 4.180 1.00 28.92 108 ARG A N 1
ATOM 883 C CA . ARG A 1 108 ? 47.402 -50.652 3.376 1.00 27.99 108 ARG A CA 1
ATOM 884 C C . ARG A 1 108 ? 46.329 -51.454 4.110 1.00 33.03 108 ARG A C 1
ATOM 885 O O . ARG A 1 108 ? 46.638 -52.232 5.019 1.00 31.67 108 ARG A O 1
ATOM 893 N N . SER A 1 109 ? 45.068 -51.244 3.770 1.00 29.13 109 SER A N 1
ATOM 894 C CA . SER A 1 109 ? 43.997 -51.561 4.706 1.00 31.15 109 SER A CA 1
ATOM 895 C C . SER A 1 109 ? 42.662 -51.546 3.967 1.00 37.22 109 SER A C 1
ATOM 896 O O . SER A 1 109 ? 42.612 -51.561 2.728 1.00 27.52 109 SER A O 1
ATOM 899 N N . TRP A 1 110 ? 41.575 -51.472 4.748 1.00 29.08 110 TRP A N 1
ATOM 900 C CA . TRP A 1 110 ? 40.235 -51.390 4.179 1.00 37.14 110 TRP A CA 1
ATOM 901 C C . TRP A 1 110 ? 40.012 -50.105 3.380 1.00 43.03 110 TRP A C 1
ATOM 902 O O . TRP A 1 110 ? 39.097 -50.060 2.542 1.00 32.14 110 TRP A O 1
ATOM 913 N N . TYR A 1 111 ? 40.830 -49.066 3.604 1.00 30.20 111 TYR A N 1
ATOM 914 C CA . TYR A 1 111 ? 40.710 -47.847 2.803 1.00 36.50 111 TYR A CA 1
ATOM 915 C C . TYR A 1 111 ? 41.053 -48.069 1.330 1.00 34.53 111 TYR A C 1
ATOM 916 O O . TYR A 1 111 ? 40.754 -47.199 0.498 1.00 29.53 111 TYR A O 1
ATOM 925 N N . GLY A 1 112 ? 41.625 -49.224 0.981 1.00 32.11 112 GLY A N 1
ATOM 926 C CA . GLY A 1 112 ? 41.720 -49.591 -0.422 1.00 35.41 112 GLY A CA 1
ATOM 927 C C . GLY A 1 112 ? 40.384 -49.496 -1.135 1.00 39.39 112 GLY A C 1
ATOM 928 O O . GLY A 1 112 ? 40.332 -49.193 -2.337 1.00 36.92 112 GLY A O 1
ATOM 929 N N . ARG A 1 113 ? 39.288 -49.684 -0.392 1.00 37.00 113 ARG A N 1
ATOM 930 C CA . ARG A 1 113 ? 37.950 -49.577 -0.963 1.00 36.03 113 ARG A CA 1
ATOM 931 C C . ARG A 1 113 ? 37.701 -48.211 -1.598 1.00 34.65 113 ARG A C 1
ATOM 932 O O . ARG A 1 113 ? 36.970 -48.119 -2.596 1.00 36.59 113 ARG A O 1
ATOM 940 N N . VAL A 1 114 ? 38.288 -47.145 -1.049 1.00 37.85 114 VAL A N 1
ATOM 941 C CA . VAL A 1 114 ? 38.074 -45.802 -1.582 1.00 38.84 114 VAL A CA 1
ATOM 942 C C . VAL A 1 114 ? 39.329 -45.239 -2.239 1.00 39.18 114 VAL A C 1
ATOM 943 O O . VAL A 1 114 ? 39.375 -44.046 -2.564 1.00 37.53 114 VAL A O 1
ATOM 947 N N . LEU A 1 115 ? 40.344 -46.074 -2.467 1.00 35.05 115 LEU A N 1
ATOM 948 C CA . LEU A 1 115 ? 41.575 -45.632 -3.100 1.00 39.68 115 LEU A CA 1
ATOM 949 C C . LEU A 1 115 ? 41.732 -46.446 -4.371 1.00 38.64 115 LEU A C 1
ATOM 950 O O . LEU A 1 115 ? 41.059 -46.163 -5.372 1.00 46.11 115 LEU A O 1
ATOM 955 N N . VAL A 1 116 ? 42.579 -47.487 -4.374 1.00 34.74 116 VAL A N 1
ATOM 956 C CA . VAL A 1 116 ? 42.851 -48.240 -5.602 1.00 38.69 116 VAL A CA 1
ATOM 957 C C . VAL A 1 116 ? 41.563 -48.785 -6.212 1.00 45.08 116 VAL A C 1
ATOM 958 O O . VAL A 1 116 ? 41.369 -48.722 -7.435 1.00 36.11 116 VAL A O 1
ATOM 962 N N . GLU A 1 117 ? 40.657 -49.315 -5.374 1.00 32.71 117 GLU A N 1
ATOM 963 C CA . GLU A 1 117 ? 39.413 -49.896 -5.877 1.00 34.07 117 GLU A CA 1
ATOM 964 C C . GLU A 1 117 ? 38.518 -48.839 -6.512 1.00 36.82 117 GLU A C 1
ATOM 965 O O . GLU A 1 117 ? 37.829 -49.118 -7.497 1.00 44.55 117 GLU A O 1
ATOM 971 N N . ARG A 1 118 ? 38.496 -47.627 -5.962 1.00 35.20 118 ARG A N 1
ATOM 972 C CA . ARG A 1 118 ? 37.783 -46.553 -6.647 1.00 42.10 118 ARG A CA 1
ATOM 973 C C . ARG A 1 118 ? 38.481 -46.191 -7.958 1.00 47.33 118 ARG A C 1
ATOM 974 O O . ARG A 1 118 ? 37.867 -46.217 -9.034 1.00 47.91 118 ARG A O 1
ATOM 982 N N . ILE A 1 119 ? 39.782 -45.896 -7.882 1.00 45.65 119 ILE A N 1
ATOM 983 C CA . ILE A 1 119 ? 40.548 -45.419 -9.035 1.00 47.02 119 ILE A CA 1
ATOM 984 C C . ILE A 1 119 ? 40.480 -46.407 -10.195 1.00 47.75 119 ILE A C 1
ATOM 985 O O . ILE A 1 119 ? 40.338 -46.008 -11.357 1.00 42.95 119 ILE A O 1
ATOM 990 N N . GLU A 1 120 ? 40.618 -47.702 -9.917 1.00 40.29 120 GLU A N 1
ATOM 991 C CA . GLU A 1 120 ? 40.645 -48.676 -11.006 1.00 43.66 120 GLU A CA 1
ATOM 992 C C . GLU A 1 120 ? 39.254 -49.162 -11.405 1.00 53.25 120 GLU A C 1
ATOM 993 O O . GLU A 1 120 ? 39.138 -49.960 -12.339 1.00 49.10 120 GLU A O 1
ATOM 999 N N . GLY A 1 121 ? 38.197 -48.709 -10.729 1.00 51.60 121 GLY A N 1
ATOM 1000 C CA . GLY A 1 121 ? 36.867 -49.195 -11.040 1.00 42.11 121 GLY A CA 1
ATOM 1001 C C . GLY A 1 121 ? 36.533 -50.567 -10.497 1.00 47.50 121 GLY A C 1
ATOM 1002 O O . GLY A 1 121 ? 35.509 -51.129 -10.889 1.00 55.17 121 GLY A O 1
ATOM 1003 N N . PHE A 1 122 ? 37.358 -51.127 -9.602 1.00 51.13 122 PHE A N 1
ATO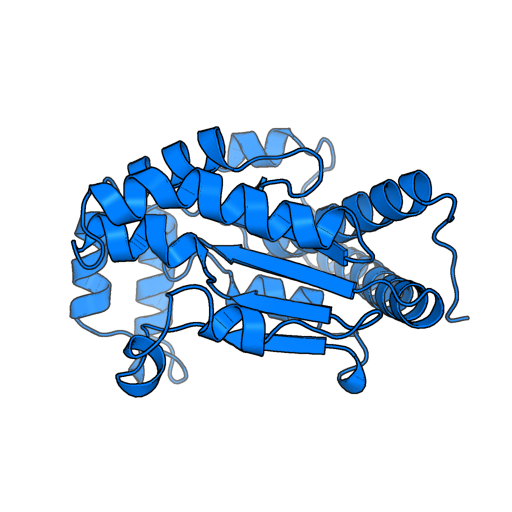M 1004 C CA . PHE A 1 122 ? 37.028 -52.418 -8.996 1.00 42.01 122 PHE A CA 1
ATOM 1005 C C . PHE A 1 122 ? 35.799 -52.307 -8.095 1.00 45.07 122 PHE A C 1
ATOM 1006 O O . PHE A 1 122 ? 34.974 -53.225 -8.050 1.00 57.49 122 PHE A O 1
ATOM 1014 N N . ALA A 1 123 ? 35.651 -51.192 -7.381 1.00 39.67 123 ALA A N 1
ATOM 1015 C CA . ALA A 1 123 ? 34.407 -50.871 -6.686 1.00 40.40 123 ALA A CA 1
ATOM 1016 C C . ALA A 1 123 ? 33.514 -50.016 -7.585 1.00 47.60 123 ALA A C 1
ATOM 1017 O O . ALA A 1 123 ? 33.996 -49.075 -8.223 1.00 50.94 123 ALA A O 1
ATOM 1019 N N . THR A 1 124 ? 32.220 -50.345 -7.646 1.00 44.19 124 THR A N 1
ATOM 1020 C CA . THR A 1 124 ? 31.289 -49.481 -8.357 1.00 42.92 124 THR A CA 1
ATOM 1021 C C . THR A 1 124 ? 31.166 -48.149 -7.627 1.00 45.81 124 THR A C 1
ATOM 1022 O O . THR A 1 124 ? 31.649 -47.980 -6.504 1.00 40.08 124 THR A O 1
ATOM 1026 N N . LYS A 1 125 ? 30.502 -47.190 -8.273 1.00 43.04 125 LYS A N 1
ATOM 1027 C CA . LYS A 1 125 ? 30.350 -45.884 -7.647 1.00 50.38 125 LYS A CA 1
ATOM 1028 C C . LYS A 1 125 ? 29.542 -45.987 -6.358 1.00 49.97 125 LYS A C 1
ATOM 1029 O O . LYS A 1 125 ? 29.879 -45.346 -5.354 1.00 45.73 125 LYS A O 1
ATOM 1035 N N . ASP A 1 126 ? 28.479 -46.798 -6.355 1.00 43.72 126 ASP A N 1
ATOM 1036 C CA . ASP A 1 126 ? 27.728 -46.997 -5.118 1.00 48.63 126 ASP A CA 1
ATOM 1037 C C . ASP A 1 126 ? 28.614 -47.572 -4.009 1.00 41.18 126 ASP A C 1
ATOM 1038 O O . ASP A 1 126 ? 28.564 -47.111 -2.859 1.00 39.30 126 ASP A O 1
ATOM 1043 N N . GLU A 1 127 ? 29.459 -48.549 -4.348 1.00 39.61 127 GLU A N 1
ATOM 1044 C CA . GLU A 1 127 ? 30.292 -49.212 -3.346 1.00 40.41 127 GLU A CA 1
ATOM 1045 C C . GLU A 1 127 ? 31.263 -48.240 -2.681 1.00 44.11 127 GLU A C 1
ATOM 1046 O O . GLU A 1 127 ? 31.235 -48.060 -1.450 1.00 38.31 127 GLU A O 1
ATOM 1052 N N . TRP A 1 128 ? 32.119 -47.576 -3.474 1.00 38.64 128 TRP A N 1
ATOM 1053 C CA . TRP A 1 128 ? 33.080 -46.682 -2.829 1.00 40.01 128 TRP A CA 1
ATOM 1054 C C . TRP A 1 128 ? 32.396 -45.456 -2.232 1.00 40.06 128 TRP A C 1
ATOM 1055 O O . TRP A 1 128 ? 32.857 -44.946 -1.206 1.00 41.33 128 TRP A O 1
ATOM 1066 N N . SER A 1 129 ? 31.277 -45.002 -2.816 1.00 39.33 129 SER A N 1
ATOM 1067 C CA . SER A 1 129 ? 30.568 -43.842 -2.275 1.00 43.79 129 SER A CA 1
ATOM 1068 C C . SER A 1 129 ? 30.022 -44.106 -0.875 1.00 47.37 129 SER A C 1
ATOM 1069 O O . SER A 1 129 ? 30.071 -43.220 -0.011 1.00 43.97 129 SER A O 1
ATOM 1072 N N . ARG A 1 130 ? 29.456 -45.299 -0.643 1.00 40.91 130 ARG A N 1
ATOM 1073 C CA . ARG A 1 130 ? 28.898 -45.614 0.671 1.00 44.18 130 ARG A CA 1
ATOM 1074 C C . ARG A 1 130 ? 29.959 -46.109 1.649 1.00 38.64 130 ARG A C 1
ATOM 1075 O O . ARG A 1 130 ? 29.696 -46.189 2.868 1.00 38.69 130 ARG A O 1
ATOM 1083 N N . ALA A 1 131 ? 31.154 -46.437 1.140 1.00 35.38 131 ALA A N 1
ATOM 1084 C CA . ALA A 1 131 ? 32.175 -47.012 2.004 1.00 40.55 131 ALA A CA 1
ATOM 1085 C C . ALA A 1 131 ? 32.715 -46.043 3.063 1.00 36.34 131 ALA A C 1
ATOM 1086 O O . ALA A 1 131 ? 33.216 -46.510 4.087 1.00 35.43 131 ALA A O 1
ATOM 1088 N N . TYR A 1 132 ? 32.654 -44.721 2.859 1.00 39.71 132 TYR A N 1
ATOM 1089 C CA . TYR A 1 132 ? 33.189 -43.817 3.881 1.00 37.46 132 TYR A CA 1
ATOM 1090 C C . TYR A 1 132 ? 32.439 -43.978 5.196 1.00 36.96 132 TYR A C 1
ATOM 1091 O O . TYR A 1 132 ? 33.047 -44.112 6.265 1.00 41.73 132 TYR A O 1
ATOM 1100 N N . GLU A 1 133 ? 31.107 -43.966 5.139 1.00 35.99 133 GLU A N 1
ATOM 1101 C CA . GLU A 1 133 ? 30.341 -44.145 6.363 1.00 38.35 133 GLU A CA 1
ATOM 1102 C C . GLU A 1 133 ? 30.388 -45.581 6.842 1.00 34.76 133 GLU A C 1
ATOM 1103 O O . GLU A 1 133 ? 30.422 -45.809 8.057 1.00 38.15 133 GLU A O 1
ATOM 1109 N N . GLU A 1 134 ? 30.387 -46.566 5.926 1.00 34.97 134 GLU A N 1
ATOM 1110 C CA . GLU A 1 134 ? 30.609 -47.946 6.380 1.00 32.45 134 GLU A CA 1
ATOM 1111 C C . GLU A 1 134 ? 31.885 -48.059 7.213 1.00 32.98 134 GLU A C 1
ATOM 1112 O O . GLU A 1 134 ? 31.898 -48.696 8.280 1.00 33.43 134 GLU A O 1
ATOM 1118 N N . ILE A 1 135 ? 32.960 -47.411 6.761 1.00 33.31 135 ILE A N 1
ATOM 1119 C CA . ILE A 1 135 ? 34.245 -47.535 7.436 1.00 38.43 135 ILE A CA 1
ATOM 1120 C C . ILE A 1 135 ? 34.230 -46.778 8.758 1.00 31.69 135 ILE A C 1
ATOM 1121 O O . ILE A 1 135 ? 34.742 -47.271 9.774 1.00 32.53 135 ILE A O 1
ATOM 1126 N N . ASN A 1 136 ? 33.639 -45.578 8.774 1.00 31.96 136 ASN A N 1
ATOM 1127 C CA . ASN A 1 136 ? 33.503 -44.850 10.035 1.00 31.35 136 ASN A CA 1
ATOM 1128 C C . ASN A 1 136 ? 32.734 -45.669 11.069 1.00 36.03 136 ASN A C 1
ATOM 1129 O O . ASN A 1 136 ? 33.110 -45.707 12.250 1.00 33.10 136 ASN A O 1
ATOM 1134 N N . ASN A 1 137 ? 31.640 -46.316 10.651 1.00 37.14 137 ASN A N 1
ATOM 1135 C CA . ASN A 1 137 ? 30.826 -47.083 11.590 1.00 32.11 137 ASN A CA 1
ATOM 1136 C C . ASN A 1 137 ? 31.591 -48.295 12.126 1.00 37.10 137 ASN A C 1
ATOM 1137 O O . ASN A 1 137 ? 31.512 -48.612 13.321 1.00 33.92 137 ASN A O 1
ATOM 1142 N N . PHE A 1 138 ? 32.338 -48.982 11.254 1.00 34.93 138 PHE A N 1
ATOM 1143 C CA . PHE A 1 138 ? 33.201 -50.086 11.687 1.00 30.03 138 PHE A CA 1
ATOM 1144 C C . PHE A 1 138 ? 34.227 -49.623 12.729 1.00 36.63 138 PHE A C 1
ATOM 1145 O O . PHE A 1 138 ? 34.326 -50.177 13.846 1.00 35.78 138 PHE A O 1
ATOM 1153 N N . GLU A 1 139 ? 34.982 -48.572 12.388 1.00 33.10 139 GLU A N 1
ATOM 1154 C CA . GLU A 1 139 ? 35.999 -48.074 13.305 1.00 30.25 139 GLU A CA 1
ATOM 1155 C C . GLU A 1 139 ? 35.377 -47.627 14.627 1.00 32.67 139 GLU A C 1
ATOM 1156 O O . GLU A 1 139 ? 35.976 -47.815 15.688 1.00 32.02 139 GLU A O 1
ATOM 1162 N N . LYS A 1 140 ? 34.167 -47.055 14.583 1.00 34.45 140 LYS A N 1
ATOM 1163 C CA . LYS A 1 140 ? 33.522 -46.563 15.800 1.00 30.54 140 LYS A CA 1
ATOM 1164 C C . LYS A 1 140 ? 33.021 -47.699 16.696 1.00 33.89 140 LYS A C 1
ATOM 1165 O O . LYS A 1 140 ? 33.037 -47.563 17.932 1.00 32.75 140 LYS A O 1
ATOM 1171 N N . ILE A 1 141 ? 32.538 -48.801 16.108 1.00 34.02 141 ILE A N 1
ATOM 1172 C CA . ILE A 1 141 ? 32.277 -49.993 16.921 1.00 31.09 141 ILE A CA 1
ATOM 1173 C C . ILE A 1 141 ? 33.510 -50.325 17.749 1.00 40.94 141 ILE A C 1
ATOM 1174 O O . ILE A 1 141 ? 33.427 -50.560 18.965 1.00 35.26 141 ILE A O 1
ATOM 1179 N N . LEU A 1 142 ? 34.680 -50.322 17.101 1.00 32.05 142 LEU A N 1
ATOM 1180 C CA . LEU A 1 142 ? 35.898 -50.737 17.817 1.00 32.27 142 LEU A CA 1
ATOM 1181 C C . LEU A 1 142 ? 36.374 -49.689 18.834 1.00 35.36 142 LEU A C 1
ATOM 1182 O O . LEU A 1 142 ? 36.726 -50.032 19.971 1.00 34.32 142 LEU A O 1
ATOM 1187 N N . THR A 1 143 ? 36.406 -48.408 18.454 1.00 31.87 143 THR A N 1
ATOM 1188 C CA . THR A 1 143 ? 36.959 -47.403 19.357 1.00 39.85 143 THR A CA 1
ATOM 1189 C C . THR A 1 143 ? 36.026 -47.086 20.516 1.00 40.95 143 THR A C 1
ATOM 1190 O O . THR A 1 143 ? 36.507 -46.604 21.545 1.00 35.03 143 THR A O 1
ATOM 1194 N N . ALA A 1 144 ? 34.713 -47.336 20.385 1.00 31.53 144 ALA A N 1
ATOM 1195 C CA . ALA A 1 144 ? 33.857 -47.249 21.565 1.00 32.98 144 ALA A CA 1
ATOM 1196 C C . ALA A 1 144 ? 34.161 -48.357 22.569 1.00 38.44 144 ALA A C 1
ATOM 1197 O O . ALA A 1 144 ? 33.835 -48.215 23.751 1.00 37.58 144 ALA A O 1
ATOM 1199 N N . GLY A 1 145 ? 34.773 -49.451 22.127 1.00 36.22 145 GLY A N 1
ATOM 1200 C CA . GLY A 1 145 ? 35.211 -50.495 23.033 1.00 37.27 145 GLY A CA 1
ATOM 1201 C C . GLY A 1 145 ? 36.652 -50.322 23.471 1.00 37.82 145 GLY A C 1
ATOM 1202 O O . GLY A 1 145 ? 37.071 -49.217 23.833 1.00 38.07 145 GLY A O 1
ATOM 1203 N N . ASP A 1 146 ? 37.421 -51.406 23.416 1.00 35.85 146 ASP A N 1
ATOM 1204 C CA . ASP A 1 146 ? 38.770 -51.454 23.975 1.00 36.49 146 ASP A CA 1
ATOM 1205 C C . ASP A 1 146 ? 39.841 -51.417 22.890 1.00 36.13 146 ASP A C 1
ATOM 1206 O O . ASP A 1 146 ? 40.810 -52.176 22.949 1.00 35.00 146 ASP A O 1
ATOM 1211 N N . TYR A 1 147 ? 39.676 -50.535 21.892 1.00 32.50 147 TYR A N 1
ATOM 1212 C CA . TYR A 1 147 ? 40.627 -50.379 20.791 1.00 36.17 147 TYR A CA 1
ATOM 1213 C C . TYR A 1 147 ? 40.953 -48.910 20.572 1.00 34.08 147 TYR A C 1
ATOM 1214 O O . TYR A 1 147 ? 40.076 -48.046 20.658 1.00 37.39 147 TYR A O 1
ATOM 1223 N N . ILE A 1 148 ? 42.223 -48.647 20.273 1.00 35.59 148 ILE A N 1
ATOM 1224 C CA . ILE A 1 148 ? 42.711 -47.356 19.793 1.00 35.81 148 ILE A CA 1
ATOM 1225 C C . ILE A 1 148 ? 43.074 -47.503 18.317 1.00 34.15 148 ILE A C 1
ATOM 1226 O O . ILE A 1 148 ? 43.788 -48.445 17.946 1.00 32.76 148 ILE A O 1
ATOM 1231 N N . ILE A 1 149 ? 42.592 -46.585 17.479 1.00 28.35 149 ILE A N 1
ATOM 1232 C CA . ILE A 1 149 ? 42.872 -46.622 16.045 1.00 34.08 149 ILE A CA 1
ATOM 1233 C C . ILE A 1 149 ? 43.578 -45.329 15.646 1.00 33.47 149 ILE A C 1
ATOM 1234 O O . ILE A 1 149 ? 43.127 -44.238 16.004 1.00 31.93 149 ILE A O 1
ATOM 1239 N N . ILE A 1 150 ? 44.683 -45.451 14.907 1.00 31.17 150 ILE A N 1
ATOM 1240 C CA . ILE A 1 150 ? 45.331 -44.289 14.289 1.00 35.49 150 ILE A CA 1
ATOM 1241 C C . ILE A 1 150 ? 45.624 -44.625 12.830 1.00 34.71 150 ILE A C 1
ATOM 1242 O O . ILE A 1 150 ? 46.116 -45.722 12.535 1.00 31.33 150 ILE A O 1
ATOM 1247 N N . LYS A 1 151 ? 45.337 -43.684 11.922 1.00 30.53 151 LYS A N 1
ATOM 1248 C CA . LYS A 1 151 ? 45.602 -43.854 10.498 1.00 34.20 151 LYS A CA 1
ATOM 1249 C C . LYS A 1 151 ? 46.640 -42.833 10.048 1.00 34.74 151 LYS A C 1
ATOM 1250 O O . LYS A 1 151 ? 46.549 -41.663 10.411 1.00 38.61 151 LYS A O 1
ATOM 1256 N N . PHE A 1 152 ? 47.636 -43.284 9.286 1.00 32.11 152 PHE A N 1
ATOM 1257 C CA . PHE A 1 152 ? 48.720 -42.449 8.783 1.00 35.01 152 PHE A CA 1
ATOM 1258 C C . PHE A 1 152 ? 48.678 -42.431 7.264 1.00 33.28 152 PHE A C 1
ATOM 1259 O O . PHE A 1 152 ? 48.578 -43.485 6.633 1.00 34.13 152 PHE A O 1
ATOM 1267 N N . TRP A 1 153 ? 48.764 -41.246 6.685 1.00 37.05 153 TRP A N 1
ATOM 1268 C CA . TRP A 1 153 ? 48.981 -41.096 5.252 1.00 31.35 153 TRP A CA 1
ATOM 1269 C C . TRP A 1 153 ? 50.375 -40.533 5.059 1.00 38.67 153 TRP A C 1
ATOM 1270 O O . TRP A 1 153 ? 50.655 -39.426 5.527 1.00 32.88 153 TRP A O 1
ATOM 1281 N N . LEU A 1 154 ? 51.239 -41.276 4.366 1.00 33.87 154 LEU A N 1
ATOM 1282 C CA . LEU A 1 154 ? 52.592 -40.796 4.087 1.00 42.78 154 LEU A CA 1
ATOM 1283 C C . LEU A 1 154 ? 52.588 -40.084 2.742 1.00 37.89 154 LEU A C 1
ATOM 1284 O O . LEU A 1 154 ? 52.462 -40.726 1.695 1.00 37.70 154 LEU 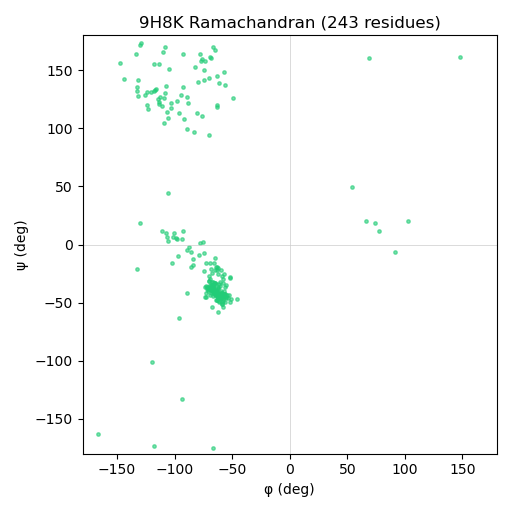A O 1
ATOM 1289 N N . HIS A 1 155 ? 52.709 -38.757 2.773 1.00 36.36 155 HIS A N 1
ATOM 1290 C CA . HIS A 1 155 ? 52.790 -37.963 1.552 1.00 48.11 155 HIS A CA 1
ATOM 1291 C C . HIS A 1 155 ? 54.198 -37.997 0.968 1.00 42.45 155 HIS A C 1
ATOM 1292 O O . HIS A 1 155 ? 55.188 -37.921 1.699 1.00 45.71 155 HIS A O 1
ATOM 1299 N N . VAL A 1 156 ? 54.286 -38.096 -0.357 1.00 41.45 156 VAL A N 1
ATOM 1300 C CA . VAL A 1 156 ? 55.563 -38.006 -1.060 1.00 47.53 156 VAL A CA 1
ATOM 1301 C C . VAL A 1 156 ? 55.331 -37.281 -2.382 1.00 45.29 156 VAL A C 1
ATOM 1302 O O . VAL A 1 156 ? 54.288 -37.453 -3.022 1.00 42.04 156 VAL A O 1
ATOM 1306 N N . SER A 1 157 ? 56.294 -36.454 -2.783 1.00 41.66 157 SER A N 1
ATOM 1307 C CA . SER A 1 157 ? 56.179 -35.764 -4.060 1.00 46.92 157 SER A CA 1
ATO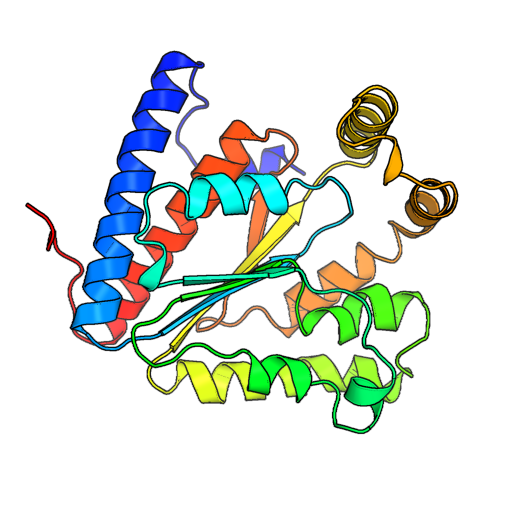M 1308 C C . SER A 1 157 ? 56.416 -36.735 -5.217 1.00 55.08 157 SER A C 1
ATOM 1309 O O . SER A 1 157 ? 57.024 -37.802 -5.052 1.00 43.69 157 SER A O 1
ATOM 1312 N N . ASP A 1 158 ? 55.908 -36.358 -6.398 1.00 43.00 158 ASP A N 1
ATOM 1313 C CA . ASP A 1 158 ? 56.195 -37.121 -7.612 1.00 46.56 158 ASP A CA 1
ATOM 1314 C C . ASP A 1 158 ? 57.691 -37.227 -7.854 1.00 46.60 158 ASP A C 1
ATOM 1315 O O . ASP A 1 158 ? 58.196 -38.286 -8.244 1.00 48.84 158 ASP A O 1
ATOM 1320 N N . GLU A 1 159 ? 58.406 -36.123 -7.647 1.00 45.10 159 GLU A N 1
ATOM 1321 C CA . GLU A 1 159 ? 59.847 -36.084 -7.852 1.00 45.84 159 GLU A CA 1
ATOM 1322 C C . GLU A 1 159 ? 60.584 -37.018 -6.886 1.00 48.31 159 GLU A C 1
ATOM 1323 O O . GLU A 1 159 ? 61.457 -37.800 -7.295 1.00 49.03 159 GLU A O 1
ATOM 1329 N N . GLU A 1 160 ? 60.245 -36.955 -5.597 1.00 45.09 160 GLU A N 1
ATOM 1330 C CA . GLU A 1 160 ? 60.914 -37.817 -4.620 1.00 42.52 160 GLU A CA 1
ATOM 1331 C C . GLU A 1 160 ? 60.570 -39.286 -4.858 1.00 45.58 160 GLU A C 1
ATOM 1332 O O . GLU A 1 160 ? 61.434 -40.168 -4.727 1.00 49.36 160 GLU A O 1
ATOM 1338 N N . GLN A 1 161 ? 59.324 -39.562 -5.251 1.00 41.38 161 GLN A N 1
ATOM 1339 C CA . GLN A 1 161 ? 58.942 -40.929 -5.588 1.00 44.12 161 GLN A CA 1
ATOM 1340 C C . GLN A 1 161 ? 59.730 -41.447 -6.787 1.00 46.31 161 GLN A C 1
ATOM 1341 O O . GLN A 1 161 ? 60.144 -42.613 -6.797 1.00 39.84 161 GLN A O 1
ATOM 1347 N N . LEU A 1 162 ? 59.937 -40.603 -7.813 1.00 43.89 162 LEU A N 1
ATOM 1348 C CA . LEU A 1 162 ? 60.733 -41.025 -8.968 1.00 43.55 162 LEU A CA 1
ATOM 1349 C C . LEU A 1 162 ? 62.170 -41.335 -8.555 1.00 45.39 162 LEU A C 1
ATOM 1350 O O . LEU A 1 162 ? 62.758 -42.336 -8.997 1.00 52.56 162 LEU A O 1
ATOM 1355 N N . LYS A 1 163 ? 62.754 -40.479 -7.715 1.00 42.90 163 LYS A N 1
ATOM 1356 C CA . LYS A 1 163 ? 64.079 -40.770 -7.178 1.00 47.42 163 LYS A CA 1
ATOM 1357 C C . LYS A 1 163 ? 64.111 -42.142 -6.500 1.00 43.47 163 LYS A C 1
ATOM 1358 O O . LYS A 1 163 ? 65.043 -42.936 -6.709 1.00 41.73 163 LYS A O 1
ATOM 1364 N N . ARG A 1 164 ? 63.079 -42.453 -5.7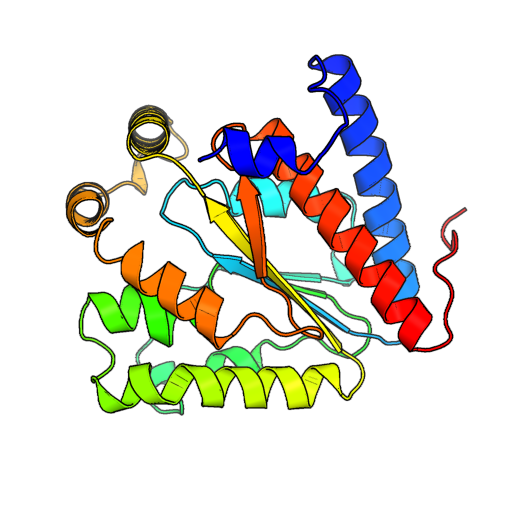11 1.00 39.76 164 ARG A N 1
ATOM 1365 C CA . ARG A 1 164 ? 63.077 -43.724 -4.994 1.00 38.34 164 ARG A CA 1
ATOM 1366 C C . ARG A 1 164 ? 62.867 -44.903 -5.941 1.00 43.53 164 ARG A C 1
ATOM 1367 O O . ARG A 1 164 ? 63.461 -45.969 -5.747 1.00 41.29 164 ARG A O 1
ATOM 1375 N N . PHE A 1 165 ? 62.035 -44.726 -6.975 1.00 41.77 165 PHE A N 1
ATOM 1376 C CA . PHE A 1 165 ? 61.866 -45.763 -7.988 1.00 39.17 165 PHE A CA 1
ATOM 1377 C C . PHE A 1 165 ? 63.199 -46.091 -8.652 1.00 48.14 165 PHE A C 1
ATOM 1378 O O . PHE A 1 165 ? 63.517 -47.263 -8.887 1.00 44.55 165 PHE A O 1
ATOM 1386 N N . LYS A 1 166 ? 63.993 -45.063 -8.960 1.00 42.21 166 LYS A N 1
ATOM 1387 C CA . LYS A 1 166 ? 65.263 -45.298 -9.638 1.00 42.90 166 LYS A CA 1
ATOM 1388 C C . LYS A 1 166 ? 66.269 -45.973 -8.709 1.00 50.82 166 LYS A C 1
ATOM 1389 O O . LYS A 1 166 ? 67.022 -46.872 -9.132 1.00 49.64 166 LYS A O 1
ATOM 1395 N N . GLU A 1 167 ? 66.278 -45.570 -7.432 1.00 44.50 167 GLU A N 1
ATOM 1396 C CA . GLU A 1 167 ? 67.078 -46.280 -6.433 1.00 46.40 167 GLU A CA 1
ATOM 1397 C C . GLU A 1 167 ? 66.708 -47.759 -6.380 1.00 45.17 167 GLU A C 1
ATOM 1398 O O . GLU A 1 167 ? 67.583 -48.628 -6.430 1.00 53.75 167 GLU A O 1
ATOM 1404 N N . ARG A 1 168 ? 65.409 -48.062 -6.284 1.00 43.54 168 ARG A N 1
ATOM 1405 C CA . ARG A 1 168 ? 64.962 -49.452 -6.257 1.00 38.61 168 ARG A CA 1
ATOM 1406 C C . ARG A 1 168 ? 65.388 -50.198 -7.506 1.00 48.48 168 ARG A C 1
ATOM 1407 O O . ARG A 1 168 ? 65.819 -51.355 -7.433 1.00 45.09 168 ARG A O 1
ATOM 1415 N N . GLU A 1 169 ? 65.265 -49.551 -8.665 1.00 44.83 169 GLU A N 1
ATOM 1416 C CA . GLU A 1 169 ? 65.675 -50.156 -9.917 1.00 41.38 169 GLU A CA 1
ATOM 1417 C C . GLU A 1 169 ? 67.149 -50.530 -9.904 1.00 52.08 169 GLU A C 1
ATOM 1418 O O . GLU A 1 169 ? 67.549 -51.453 -10.626 1.00 46.84 169 GLU A O 1
ATOM 1424 N N . GLN A 1 170 ? 67.965 -49.835 -9.106 1.00 48.14 170 GLN A N 1
ATOM 1425 C CA . GLN A 1 170 ? 69.381 -50.173 -9.003 1.00 46.15 170 GLN A CA 1
ATOM 1426 C C . GLN A 1 170 ? 69.731 -51.028 -7.787 1.00 56.83 170 GLN A C 1
ATOM 1427 O O . GLN A 1 170 ? 70.921 -51.282 -7.558 1.00 51.40 170 GLN A O 1
ATOM 1433 N N . ASN A 1 171 ? 68.738 -51.484 -7.010 1.00 46.41 171 ASN A N 1
ATOM 1434 C CA . ASN A 1 171 ? 68.995 -52.164 -5.745 1.00 41.16 171 ASN A CA 1
ATOM 1435 C C . ASN A 1 171 ? 68.806 -53.667 -5.902 1.00 46.30 171 ASN A C 1
ATOM 1436 O O . ASN A 1 171 ? 67.700 -54.110 -6.244 1.00 41.42 171 ASN A O 1
ATOM 1441 N N . PRO A 1 172 ? 69.830 -54.478 -5.621 1.00 46.04 172 PRO A N 1
ATOM 1442 C CA . PRO A 1 172 ? 69.708 -55.938 -5.807 1.00 42.98 172 PRO A CA 1
ATOM 1443 C C . PRO A 1 172 ? 68.576 -56.592 -5.029 1.00 44.16 172 PRO A C 1
ATOM 1444 O O . PRO A 1 172 ? 68.046 -57.617 -5.475 1.00 41.32 172 PRO A O 1
ATOM 1448 N N . TYR A 1 173 ? 68.197 -56.046 -3.880 1.00 36.64 173 TYR A N 1
ATOM 1449 C CA . TYR A 1 173 ? 67.133 -56.624 -3.077 1.00 38.21 173 TYR A CA 1
ATOM 1450 C C . TYR A 1 173 ? 65.745 -56.154 -3.489 1.00 38.84 173 TYR A C 1
ATOM 1451 O O . TYR A 1 173 ? 64.757 -56.667 -2.957 1.00 39.54 173 TYR A O 1
ATOM 1460 N N . LYS A 1 174 ? 65.638 -55.203 -4.412 1.00 47.23 174 LYS A N 1
ATOM 1461 C CA . LYS A 1 174 ? 64.367 -54.542 -4.697 1.00 47.97 174 LYS A CA 1
ATOM 1462 C C . LYS A 1 174 ? 64.020 -54.437 -6.176 1.00 49.87 174 LYS A C 1
ATOM 1463 O O . LYS A 1 174 ? 62.831 -54.267 -6.489 1.00 42.57 174 LYS A O 1
ATOM 1469 N N . SER A 1 175 ? 64.995 -54.526 -7.090 1.00 37.28 175 SER A N 1
ATOM 1470 C CA . SER A 1 175 ? 64.701 -54.310 -8.504 1.00 50.41 175 SER A CA 1
ATOM 1471 C C . SER A 1 175 ? 63.766 -55.375 -9.066 1.00 57.84 175 SER A C 1
ATOM 1472 O O . SER A 1 175 ? 62.954 -55.077 -9.950 1.00 48.62 175 SER A O 1
ATOM 1475 N N . TRP A 1 176 ? 63.859 -56.615 -8.573 1.00 50.12 176 TRP A N 1
ATOM 1476 C CA . TRP A 1 176 ? 62.997 -57.694 -9.050 1.00 46.09 176 TRP A CA 1
ATOM 1477 C C . TRP A 1 176 ? 61.509 -57.370 -8.893 1.00 47.23 176 TRP A C 1
ATOM 1478 O O . TRP A 1 176 ? 60.679 -57.923 -9.618 1.00 49.77 176 TRP A O 1
ATOM 1489 N N . LYS A 1 177 ? 61.154 -56.499 -7.957 1.00 49.91 177 LYS A N 1
ATOM 1490 C CA . LYS A 1 177 ? 59.766 -56.263 -7.584 1.00 44.08 177 LYS A CA 1
ATOM 1491 C C . LYS A 1 177 ? 59.166 -55.046 -8.278 1.00 49.41 177 LYS A C 1
ATOM 1492 O O . LYS A 1 177 ? 57.954 -54.834 -8.193 1.00 58.26 177 LYS A O 1
ATOM 1498 N N . LEU A 1 178 ? 59.979 -54.242 -8.949 1.00 54.37 178 LEU A N 1
ATOM 1499 C CA . LEU A 1 178 ? 59.523 -53.027 -9.610 1.00 53.82 178 LEU A CA 1
ATOM 1500 C C . LEU A 1 178 ? 59.264 -53.363 -11.074 1.00 55.33 178 LEU A C 1
ATOM 1501 O O . LEU A 1 178 ? 60.199 -53.682 -11.812 1.00 52.17 178 LEU A O 1
ATOM 1506 N N . THR A 1 179 ? 57.998 -53.307 -11.484 1.00 53.53 179 THR A N 1
ATOM 1507 C CA . THR A 1 179 ? 57.548 -53.757 -12.797 1.00 52.71 179 THR A CA 1
ATOM 1508 C C . THR A 1 179 ? 57.185 -52.566 -13.675 1.00 57.31 179 THR A C 1
ATOM 1509 O O . THR A 1 179 ? 57.099 -51.425 -13.213 1.00 62.23 179 THR A O 1
ATOM 1513 N N . ASP A 1 180 ? 56.961 -52.853 -14.964 1.00 60.68 180 ASP A N 1
ATOM 1514 C CA . ASP A 1 180 ? 56.496 -51.818 -15.886 1.00 56.02 180 ASP A CA 1
ATOM 1515 C C . ASP A 1 180 ? 55.143 -51.254 -15.466 1.00 58.77 180 ASP A C 1
ATOM 1516 O O . ASP A 1 180 ? 54.888 -50.056 -15.639 1.00 71.01 180 ASP A O 1
ATOM 1521 N N . GLU A 1 181 ? 54.276 -52.093 -14.890 1.00 60.04 181 GLU A N 1
ATOM 1522 C CA . GLU A 1 181 ? 52.982 -51.616 -14.419 1.00 64.43 181 GLU A CA 1
ATOM 1523 C C . GLU A 1 181 ? 53.123 -50.661 -13.237 1.00 70.69 181 GLU A C 1
ATOM 1524 O O . GLU A 1 181 ? 52.319 -49.733 -13.095 1.00 68.93 181 GLU A O 1
ATOM 1530 N N . ASP A 1 182 ? 54.135 -50.859 -12.387 1.00 62.40 182 ASP A N 1
ATOM 1531 C CA . ASP A 1 182 ? 54.371 -49.910 -11.302 1.00 64.04 182 ASP A CA 1
ATOM 1532 C C . ASP A 1 182 ? 54.740 -48.535 -11.846 1.00 56.12 182 ASP A C 1
ATOM 1533 O O . ASP A 1 182 ? 54.276 -47.510 -11.332 1.00 50.50 182 ASP A O 1
ATOM 1538 N N . TRP A 1 183 ? 55.577 -48.496 -12.884 1.00 53.78 183 TRP A N 1
ATOM 1539 C CA . TRP A 1 183 ? 55.926 -47.226 -13.513 1.00 55.61 183 TRP A CA 1
ATOM 1540 C C . TRP A 1 183 ? 54.712 -46.583 -14.170 1.00 61.82 183 TRP A C 1
ATOM 1541 O O . TRP A 1 183 ? 54.522 -45.364 -14.084 1.00 62.71 183 TRP A O 1
ATOM 1552 N N . ARG A 1 184 ? 53.885 -47.387 -14.849 1.00 59.17 184 ARG A N 1
ATOM 1553 C CA . ARG A 1 184 ? 52.701 -46.834 -15.502 1.00 72.62 184 ARG A CA 1
ATOM 1554 C C . ARG A 1 184 ? 51.697 -46.287 -14.492 1.00 57.25 184 ARG A C 1
ATOM 1555 O O . ARG A 1 184 ? 51.005 -45.304 -14.785 1.00 67.93 184 ARG A O 1
ATOM 1563 N N . ASN A 1 185 ? 51.602 -46.896 -13.306 1.00 57.72 185 ASN A N 1
ATOM 1564 C CA . ASN A 1 185 ? 50.650 -46.414 -12.310 1.00 53.71 185 ASN A CA 1
ATOM 1565 C C . ASN A 1 185 ? 50.995 -45.022 -11.801 1.00 60.99 185 ASN A C 1
ATOM 1566 O O . ASN A 1 185 ? 50.134 -44.366 -11.204 1.00 60.37 185 ASN A O 1
ATOM 1571 N N . ARG A 1 186 ? 52.221 -44.548 -12.037 1.00 52.94 186 ARG A N 1
ATOM 1572 C CA . ARG A 1 186 ? 52.565 -43.179 -11.660 1.00 63.80 186 ARG A CA 1
ATOM 1573 C C . ARG A 1 186 ? 51.714 -42.158 -12.410 1.00 60.92 186 ARG A C 1
ATOM 1574 O O . ARG A 1 186 ? 51.499 -41.048 -11.907 1.00 56.93 186 ARG A O 1
ATOM 1582 N N . GLU A 1 187 ? 51.210 -42.518 -13.597 1.00 55.05 187 GLU A N 1
ATOM 1583 C CA . GLU A 1 187 ? 50.326 -41.635 -14.355 1.00 59.80 187 GLU A CA 1
ATOM 1584 C C . GLU A 1 187 ? 48.965 -41.460 -13.688 1.00 59.11 187 GLU A C 1
ATOM 1585 O O . GLU A 1 187 ? 48.228 -40.531 -14.036 1.00 67.94 187 GLU A O 1
ATOM 1591 N N . LYS A 1 188 ? 48.611 -42.325 -12.744 1.00 54.79 188 LYS A N 1
ATOM 1592 C CA . LYS A 1 188 ? 47.322 -42.246 -12.073 1.00 58.27 188 LYS A CA 1
ATOM 1593 C C . LYS A 1 188 ? 47.381 -41.456 -10.776 1.00 51.47 188 LYS A C 1
ATOM 1594 O O . LYS A 1 188 ? 46.370 -41.375 -10.073 1.00 48.81 188 LYS A O 1
ATOM 1600 N N . SER A 1 189 ? 48.530 -40.861 -10.459 1.00 57.02 189 SER A N 1
ATOM 1601 C CA . SER A 1 189 ? 48.684 -40.168 -9.183 1.00 46.43 189 SER A CA 1
ATOM 1602 C C . SER A 1 189 ? 47.708 -39.014 -8.972 1.00 54.18 189 SER A C 1
ATOM 1603 O O . SER A 1 189 ? 47.226 -38.864 -7.838 1.00 45.24 189 SER A O 1
ATOM 1606 N N . PRO A 1 190 ? 47.385 -38.168 -9.964 1.00 53.73 190 PRO A N 1
ATOM 1607 C CA . PRO A 1 190 ? 46.405 -37.097 -9.687 1.00 51.79 190 PRO A CA 1
ATOM 1608 C C . PRO A 1 190 ? 45.078 -37.619 -9.155 1.00 44.99 190 PRO A C 1
ATOM 1609 O O . PRO A 1 190 ? 44.509 -37.056 -8.205 1.00 50.79 190 PRO A O 1
ATOM 1613 N N . GLN A 1 191 ? 44.577 -38.702 -9.744 1.00 47.45 191 GLN A N 1
ATOM 1614 C CA . GLN A 1 191 ? 43.313 -39.276 -9.299 1.00 49.12 191 GLN A CA 1
ATOM 1615 C C . GLN A 1 191 ? 43.455 -39.904 -7.918 1.00 44.03 191 GLN A C 1
ATOM 1616 O O . GLN A 1 191 ? 42.543 -39.807 -7.087 1.00 45.19 191 GLN A O 1
ATOM 1622 N N . TYR A 1 192 ? 44.600 -40.539 -7.651 1.00 47.94 192 TYR A N 1
ATOM 1623 C CA A TYR A 1 192 ? 44.844 -41.082 -6.319 0.39 39.94 192 TYR A CA 1
ATOM 1624 C CA B TYR A 1 192 ? 44.850 -41.084 -6.322 0.61 39.83 192 TYR A CA 1
ATOM 1625 C C . TYR A 1 192 ? 44.850 -39.981 -5.271 1.00 45.19 192 TYR A C 1
ATOM 1626 O O . TYR A 1 192 ? 44.325 -40.162 -4.169 1.00 42.55 192 TYR A O 1
ATOM 1643 N N . ILE A 1 193 ? 45.429 -38.824 -5.598 1.00 42.76 193 ILE A N 1
ATOM 1644 C CA . ILE A 1 193 ? 45.493 -37.732 -4.627 1.00 54.60 193 ILE A CA 1
ATOM 1645 C C . ILE A 1 193 ? 44.103 -37.150 -4.379 1.00 52.06 193 ILE A C 1
ATOM 1646 O O . ILE A 1 193 ? 43.726 -36.876 -3.232 1.00 41.96 193 ILE A O 1
ATOM 1651 N N . GLU A 1 194 ? 43.321 -36.945 -5.447 1.00 46.07 194 GLU A N 1
ATOM 1652 C CA . GLU A 1 194 ? 41.927 -36.536 -5.268 1.00 45.92 194 GLU A CA 1
ATOM 1653 C C . GLU A 1 194 ? 41.152 -37.515 -4.373 1.00 42.00 194 GLU A C 1
ATOM 1654 O O . GLU A 1 194 ? 40.419 -37.099 -3.458 1.00 49.57 194 GLU A O 1
ATOM 1660 N N . ALA A 1 195 ? 41.313 -38.826 -4.619 1.00 41.09 195 ALA A N 1
ATOM 1661 C CA . ALA A 1 195 ? 40.604 -39.834 -3.831 1.00 44.30 195 ALA A CA 1
ATOM 1662 C C . ALA A 1 195 ? 41.046 -39.815 -2.373 1.00 42.64 195 ALA A C 1
ATOM 1663 O O . ALA A 1 195 ? 40.216 -39.949 -1.456 1.00 35.58 195 ALA A O 1
ATOM 1665 N N . ALA A 1 196 ? 42.350 -39.639 -2.140 1.00 40.61 196 ALA A N 1
ATOM 1666 C CA . ALA A 1 196 ? 42.853 -39.561 -0.773 1.00 42.35 196 ALA A CA 1
ATOM 1667 C C . ALA A 1 196 ? 42.296 -38.339 -0.053 1.00 39.49 196 ALA A C 1
ATOM 1668 O O . ALA A 1 196 ? 41.940 -38.419 1.129 1.00 42.93 196 ALA A O 1
ATOM 1670 N N . ASN A 1 197 ? 42.203 -37.203 -0.749 1.00 44.02 197 ASN A N 1
ATOM 1671 C CA . ASN A 1 197 ? 41.678 -35.995 -0.116 1.00 40.84 197 ASN A CA 1
ATOM 1672 C C . ASN A 1 197 ? 40.214 -36.161 0.282 1.00 42.73 197 ASN A C 1
ATOM 1673 O O . ASN A 1 197 ? 39.807 -35.743 1.377 1.00 44.09 197 ASN A O 1
ATOM 1678 N N . GLU A 1 198 ? 39.399 -36.754 -0.594 1.00 45.20 198 GLU A N 1
ATOM 1679 C CA . GLU A 1 198 ? 38.015 -37.012 -0.193 1.00 43.82 198 GLU A CA 1
ATOM 1680 C C . GLU A 1 198 ? 37.957 -37.976 0.998 1.00 46.54 198 GLU A C 1
ATOM 1681 O O . GLU A 1 198 ? 37.134 -37.803 1.915 1.00 43.80 198 GLU A O 1
ATOM 1687 N N . MET A 1 199 ? 38.852 -38.973 1.017 1.00 39.94 199 MET A N 1
ATOM 1688 C CA . MET A 1 199 ? 38.951 -39.888 2.153 1.00 42.54 199 MET A CA 1
ATOM 1689 C C . MET A 1 199 ? 39.234 -39.139 3.463 1.00 46.72 199 MET A C 1
ATOM 1690 O O . MET A 1 199 ? 38.605 -39.402 4.498 1.00 40.05 199 MET A O 1
ATOM 1695 N N . PHE A 1 200 ? 40.200 -38.218 3.438 1.00 44.16 200 PHE A N 1
ATOM 1696 C CA . PHE A 1 200 ? 40.502 -37.406 4.617 1.00 42.72 200 PHE A CA 1
ATOM 1697 C C . PHE A 1 200 ? 39.277 -36.625 5.062 1.00 44.40 200 PHE A C 1
ATOM 1698 O O . PHE A 1 200 ? 38.910 -36.632 6.241 1.00 43.05 200 PHE A O 1
ATOM 1706 N N . GLU A 1 201 ? 38.653 -35.915 4.124 1.00 40.30 201 GLU A N 1
ATOM 1707 C CA . GLU A 1 201 ? 37.484 -35.110 4.457 1.00 38.99 201 GLU A CA 1
ATOM 1708 C C . GLU A 1 201 ? 36.389 -35.943 5.125 1.00 47.11 201 GLU A C 1
ATOM 1709 O O . GLU A 1 201 ? 35.690 -35.457 6.021 1.00 53.12 201 GLU A O 1
ATOM 1715 N N . LYS A 1 202 ? 36.232 -37.205 4.725 1.00 44.17 202 LYS A N 1
ATOM 1716 C CA . LYS A 1 202 ? 35.060 -37.939 5.194 1.00 44.14 202 LYS A CA 1
ATOM 1717 C C . LYS A 1 202 ? 35.327 -38.922 6.330 1.00 43.35 202 LYS A C 1
ATOM 1718 O O . LYS A 1 202 ? 34.367 -39.358 6.976 1.00 41.33 202 LYS A O 1
ATOM 1724 N N . THR A 1 203 ? 36.580 -39.288 6.609 1.00 36.05 203 THR A N 1
ATOM 1725 C CA . THR A 1 203 ? 36.822 -40.334 7.596 1.00 37.98 203 THR A CA 1
ATOM 1726 C C . THR A 1 203 ? 37.852 -39.918 8.635 1.00 37.47 203 THR A C 1
ATOM 1727 O O . THR A 1 203 ? 38.435 -40.783 9.288 1.00 36.27 203 THR A O 1
ATOM 1731 N N . ASP A 1 204 ? 38.118 -38.620 8.774 1.00 40.37 204 ASP A N 1
ATOM 1732 C CA . ASP A 1 204 ? 39.019 -38.120 9.815 1.00 39.94 204 ASP A CA 1
ATOM 1733 C C . ASP A 1 204 ? 38.183 -37.850 11.065 1.00 49.71 204 ASP A C 1
ATOM 1734 O O . ASP A 1 204 ? 37.538 -36.809 11.177 1.00 43.26 204 ASP A O 1
ATOM 1739 N N . LYS A 1 205 ? 38.192 -38.780 12.016 1.00 46.30 205 LYS A N 1
ATOM 1740 C CA . LYS A 1 205 ? 37.323 -38.694 13.183 1.00 47.66 205 LYS A CA 1
ATOM 1741 C C . LYS A 1 205 ? 38.145 -38.588 14.463 1.00 40.91 205 LYS A C 1
ATOM 1742 O O . LYS A 1 205 ? 39.292 -39.038 14.527 1.00 43.98 205 LYS A O 1
ATOM 1748 N N . LYS A 1 206 ? 37.535 -38.004 15.500 1.00 47.53 206 LYS A N 1
ATOM 1749 C CA . LYS A 1 206 ? 38.309 -37.664 16.691 1.00 47.40 206 LYS A CA 1
ATOM 1750 C C . LYS A 1 206 ? 38.854 -38.908 17.379 1.00 45.77 206 LYS A C 1
ATOM 1751 O O . LYS A 1 206 ? 39.938 -38.859 17.970 1.00 43.51 206 LYS A O 1
ATOM 1757 N N A ASN A 1 207 ? 38.118 -40.019 17.291 0.54 39.40 207 ASN A N 1
ATOM 1758 N N B ASN A 1 207 ? 38.152 -40.035 17.307 0.46 39.45 207 ASN A N 1
ATOM 1759 C CA A ASN A 1 207 ? 38.475 -41.322 17.834 0.54 41.92 207 ASN A CA 1
ATOM 1760 C CA B ASN A 1 207 ? 38.671 -41.260 17.900 0.46 41.80 207 ASN A CA 1
ATOM 1761 C C A ASN A 1 207 ? 39.318 -42.159 16.880 0.54 40.81 207 ASN A C 1
ATOM 1762 C C B ASN A 1 207 ? 39.275 -42.207 16.867 0.46 40.81 207 ASN A C 1
ATOM 1763 O O A ASN A 1 207 ? 39.895 -43.170 17.301 0.54 41.52 207 ASN A O 1
ATOM 1764 O O B ASN A 1 207 ? 39.659 -43.329 17.219 0.46 41.73 207 ASN A O 1
ATOM 1773 N N . ALA A 1 208 ? 39.376 -41.785 15.607 1.00 38.46 208 ALA A N 1
ATOM 1774 C CA . ALA A 1 208 ? 40.119 -42.532 14.588 1.00 34.93 208 ALA A CA 1
ATOM 1775 C C . ALA A 1 208 ? 40.692 -41.516 13.612 1.00 42.23 208 ALA A C 1
ATOM 1776 O O . ALA A 1 208 ? 40.175 -41.323 12.501 1.00 40.31 208 ALA A O 1
ATOM 1778 N N . PRO A 1 209 ? 41.742 -40.808 14.012 1.00 38.41 209 PRO A N 1
ATOM 1779 C CA . PRO A 1 209 ? 42.216 -39.676 13.212 1.00 41.09 209 PRO A CA 1
ATOM 1780 C C . PRO A 1 209 ? 43.118 -40.094 12.059 1.00 40.97 209 PRO A C 1
ATOM 1781 O O . PRO A 1 209 ? 43.777 -41.141 12.086 1.00 34.49 209 PRO A O 1
ATOM 1785 N N . TRP A 1 210 ? 43.100 -39.252 11.030 1.00 35.95 210 TRP A N 1
ATOM 1786 C CA . TRP A 1 210 ? 44.098 -39.242 9.966 1.00 42.95 210 TRP A CA 1
ATOM 1787 C C . TRP A 1 210 ? 45.251 -38.321 10.355 1.00 36.51 210 TRP A C 1
ATOM 1788 O O . TRP A 1 210 ? 45.033 -37.174 10.739 1.00 39.69 210 TRP A O 1
ATOM 1799 N N . VAL A 1 211 ? 46.470 -38.842 10.294 1.00 45.91 211 VAL A N 1
ATOM 1800 C CA . VAL A 1 211 ? 47.682 -38.076 10.533 1.00 40.40 211 VAL A CA 1
ATOM 1801 C C . VAL A 1 211 ? 48.436 -38.012 9.214 1.00 39.43 211 VAL A C 1
ATOM 1802 O O . VAL A 1 211 ? 48.804 -39.052 8.647 1.00 35.44 211 VAL A O 1
ATOM 1806 N N . LEU A 1 212 ? 48.675 -36.797 8.732 1.00 36.00 212 LEU A N 1
ATOM 1807 C CA . LEU A 1 212 ? 49.400 -36.588 7.488 1.00 37.60 212 LEU A CA 1
ATOM 1808 C C . LEU A 1 212 ? 50.890 -36.502 7.790 1.00 39.61 212 LEU A C 1
ATOM 1809 O O . LEU A 1 212 ? 51.321 -35.648 8.565 1.00 45.00 212 LEU A O 1
ATOM 1814 N N . VAL A 1 213 ? 51.676 -37.382 7.182 1.00 43.41 213 VAL A N 1
ATOM 1815 C CA . VAL A 1 213 ? 53.095 -37.514 7.475 1.00 46.08 213 VAL A CA 1
ATOM 1816 C C . VAL A 1 213 ? 53.895 -36.986 6.289 1.00 44.49 213 VAL A C 1
ATOM 1817 O O . VAL A 1 213 ? 53.687 -37.413 5.144 1.00 40.74 213 VAL A O 1
ATOM 1821 N N . ALA A 1 214 ? 54.800 -36.048 6.566 1.00 52.90 214 ALA A N 1
ATOM 1822 C CA . ALA A 1 214 ? 55.726 -35.526 5.570 1.00 46.76 214 ALA A CA 1
ATOM 1823 C C . ALA A 1 214 ? 56.757 -36.583 5.204 1.00 46.42 214 ALA A C 1
ATOM 1824 O O . ALA A 1 214 ? 57.785 -36.705 5.871 1.00 47.51 214 ALA A O 1
ATOM 1826 N N . GLY A 1 215 ? 56.504 -37.343 4.138 1.00 47.90 215 GLY A N 1
ATOM 1827 C CA . GLY A 1 215 ? 57.329 -38.499 3.844 1.00 48.29 215 GLY A CA 1
ATOM 1828 C C . GLY A 1 215 ? 58.542 -38.255 2.965 1.00 51.22 215 GLY A C 1
ATOM 1829 O O . GLY A 1 215 ? 59.322 -39.195 2.763 1.00 43.67 215 GLY A O 1
ATOM 1830 N N . ASN A 1 216 ? 58.727 -37.031 2.445 1.00 50.88 216 ASN A N 1
ATOM 1831 C CA . ASN A 1 216 ? 59.860 -36.767 1.560 1.00 41.01 216 ASN A CA 1
ATOM 1832 C C . ASN A 1 216 ? 61.197 -37.008 2.256 1.00 41.65 216 ASN A C 1
ATOM 1833 O O . ASN A 1 216 ? 62.160 -37.441 1.612 1.00 46.92 216 ASN A O 1
ATOM 1838 N N . ASP A 1 217 ? 61.273 -36.759 3.561 1.00 51.51 217 ASP A N 1
ATOM 1839 C CA . ASP A 1 217 ? 62.450 -37.069 4.367 1.00 41.63 217 ASP A CA 1
ATOM 1840 C C . ASP A 1 217 ? 62.136 -38.282 5.244 1.00 40.24 217 ASP A C 1
ATOM 1841 O O . ASP A 1 217 ? 61.295 -38.200 6.145 1.00 43.01 217 ASP A O 1
ATOM 1846 N N . LYS A 1 218 ? 62.822 -39.402 4.989 1.00 42.58 218 LYS A N 1
ATOM 1847 C CA . LYS A 1 218 ? 62.494 -40.650 5.682 1.00 45.70 218 LYS A CA 1
ATOM 1848 C C . LYS A 1 218 ? 62.763 -40.560 7.184 1.00 45.03 218 LYS A C 1
ATOM 1849 O O . LYS A 1 218 ? 61.964 -41.046 7.999 1.00 42.91 218 LYS A O 1
ATOM 1855 N N . LYS A 1 219 ? 63.888 -39.961 7.573 1.00 38.98 219 LYS A N 1
ATOM 1856 C CA . LYS A 1 219 ? 64.210 -39.859 8.992 1.00 48.91 219 LYS A CA 1
ATOM 1857 C C . LYS A 1 219 ? 63.147 -39.058 9.739 1.00 45.09 219 LYS A C 1
ATOM 1858 O O . LYS A 1 219 ? 62.664 -39.479 10.807 1.00 40.51 219 LYS A O 1
ATOM 1864 N N . TYR A 1 220 ? 62.728 -37.930 9.1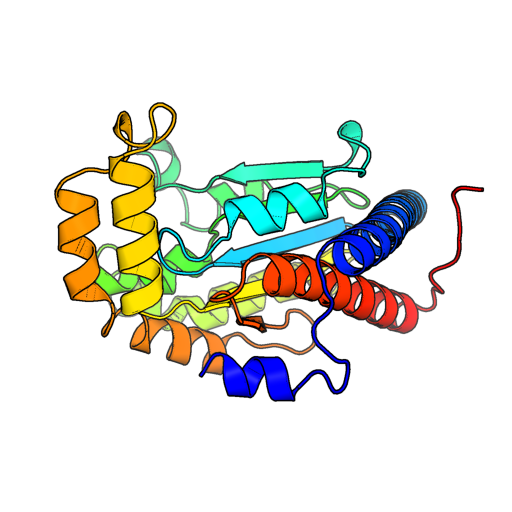56 1.00 43.67 220 TYR A N 1
ATOM 1865 C CA . TYR A 1 220 ? 61.672 -37.127 9.759 1.00 47.52 220 TYR A CA 1
ATOM 1866 C C . TYR A 1 220 ? 60.363 -37.904 9.837 1.00 42.32 220 TYR A C 1
ATOM 1867 O O . TYR A 1 220 ? 59.637 -37.800 10.830 1.00 39.73 220 TYR A O 1
ATOM 1876 N N . ALA A 1 221 ? 60.054 -38.700 8.801 1.00 37.08 221 ALA A N 1
ATOM 1877 C CA . ALA A 1 221 ? 58.792 -39.432 8.764 1.00 36.58 221 ALA A CA 1
ATOM 1878 C C . ALA A 1 221 ? 58.750 -40.517 9.826 1.00 37.34 221 ALA A C 1
ATOM 1879 O O . ALA A 1 221 ? 57.716 -40.715 10.468 1.00 37.88 221 ALA A O 1
ATOM 1881 N N . ARG A 1 222 ? 59.859 -41.243 10.010 1.00 37.76 222 ARG A N 1
ATOM 1882 C CA . ARG A 1 222 ? 59.922 -42.253 11.063 1.00 36.91 222 ARG A CA 1
ATOM 1883 C C . ARG A 1 222 ? 59.725 -41.623 12.444 1.00 43.78 222 ARG A C 1
ATOM 1884 O O . ARG A 1 222 ? 58.932 -42.124 13.267 1.00 42.13 222 ARG A O 1
ATOM 1892 N N . VAL A 1 223 ? 60.416 -40.499 12.699 1.00 42.34 223 VAL A N 1
ATOM 1893 C CA . VAL A 1 223 ? 60.269 -39.827 13.990 1.00 37.15 223 VAL A CA 1
ATOM 1894 C C . VAL A 1 223 ? 58.829 -39.359 14.189 1.00 38.02 223 VAL A C 1
ATOM 1895 O O . VAL A 1 223 ? 58.254 -39.515 15.276 1.00 41.86 223 VAL A O 1
ATOM 1899 N N . GLN A 1 224 ? 58.213 -38.804 13.142 1.00 38.34 224 GLN A N 1
ATOM 1900 C CA . GLN A 1 224 ? 56.864 -38.265 13.275 1.00 33.62 224 GLN A CA 1
ATOM 1901 C C . GLN A 1 224 ? 55.843 -39.374 13.499 1.00 34.41 224 GLN A C 1
ATOM 1902 O O . GLN A 1 224 ? 54.904 -39.206 14.288 1.00 39.43 224 GLN A O 1
ATOM 1908 N N . VAL A 1 225 ? 55.997 -40.509 12.808 1.00 32.56 225 VAL A N 1
ATOM 1909 C CA . VAL A 1 225 ? 55.087 -41.630 13.028 1.00 34.61 225 VAL A CA 1
ATOM 1910 C C . VAL A 1 225 ? 55.165 -42.087 14.481 1.00 34.84 225 VAL A C 1
ATOM 1911 O O . VAL A 1 225 ? 54.133 -42.309 15.136 1.00 36.00 225 VAL A O 1
ATOM 1915 N N . LEU A 1 226 ? 56.385 -42.192 15.022 1.00 30.37 226 LEU A N 1
ATOM 1916 C CA . LEU A 1 226 ? 56.521 -42.598 16.424 1.00 34.30 226 LEU A CA 1
ATOM 1917 C C . LEU A 1 226 ? 55.884 -41.578 17.372 1.00 37.06 226 LEU A C 1
ATOM 1918 O O . LEU A 1 226 ? 55.120 -41.946 18.280 1.00 37.99 226 LEU A O 1
ATOM 1923 N N . GLN A 1 227 ? 56.182 -40.289 17.175 1.00 37.21 227 GLN A N 1
ATOM 1924 C CA . GLN A 1 227 ? 55.668 -39.263 18.081 1.00 36.91 227 GLN A CA 1
ATOM 1925 C C . GLN A 1 227 ? 54.148 -39.211 18.058 1.00 39.62 227 GLN A C 1
ATOM 1926 O O . GLN A 1 227 ? 53.506 -39.114 19.109 1.00 40.89 227 GLN A O 1
ATOM 1932 N N . GLU A 1 228 ? 53.552 -39.262 16.868 1.00 38.58 228 GLU A N 1
ATOM 1933 C CA . GLU A 1 228 ? 52.100 -39.188 16.770 1.00 37.92 228 GLU A CA 1
ATOM 1934 C C . GLU A 1 228 ? 51.434 -40.439 17.344 1.00 35.94 228 GLU A C 1
ATOM 1935 O O . GLU A 1 228 ? 50.381 -40.343 17.997 1.00 35.47 228 GLU A O 1
ATOM 1941 N N . THR A 1 229 ? 52.028 -41.621 17.130 1.00 39.11 229 THR A N 1
ATOM 1942 C CA . THR A 1 229 ? 51.471 -42.821 17.753 1.00 35.83 229 THR A CA 1
ATOM 1943 C C . THR A 1 229 ? 51.464 -42.680 19.274 1.00 38.32 229 THR A C 1
ATOM 1944 O O . THR A 1 229 ? 50.450 -42.961 19.931 1.00 34.53 229 THR A O 1
ATOM 1948 N N . LEU A 1 230 ? 52.575 -42.195 19.845 1.00 35.16 230 LEU A N 1
ATOM 1949 C CA . LEU A 1 230 ? 52.660 -42.064 21.301 1.00 33.03 230 LEU A CA 1
ATOM 1950 C C . LEU A 1 230 ? 51.692 -41.005 21.831 1.00 37.27 230 LEU A C 1
ATOM 1951 O O . LEU A 1 230 ? 51.019 -41.219 22.848 1.00 37.61 230 LEU A O 1
ATOM 1956 N N . ALA A 1 231 ? 51.626 -39.847 21.168 1.00 37.03 231 ALA A N 1
ATOM 1957 C CA . ALA A 1 231 ? 50.705 -38.790 21.582 1.00 43.50 231 ALA A CA 1
ATOM 1958 C C . ALA A 1 231 ? 49.265 -39.288 21.617 1.00 37.35 231 ALA A C 1
ATOM 1959 O O . ALA A 1 231 ? 48.527 -39.031 22.581 1.00 46.26 231 ALA A O 1
ATOM 1961 N N . HIS A 1 232 ? 48.844 -40.015 20.575 1.00 33.82 232 HIS A N 1
ATOM 1962 C CA . HIS A 1 232 ? 47.453 -40.448 20.545 1.00 38.19 232 HIS A CA 1
ATOM 1963 C C . HIS A 1 232 ? 47.191 -41.547 21.570 1.00 46.88 232 HIS A C 1
ATOM 1964 O O . HIS A 1 232 ? 46.127 -41.565 22.206 1.00 43.90 232 HIS A O 1
ATOM 1971 N N . ILE A 1 233 ? 48.149 -42.456 21.777 1.00 36.20 233 ILE A N 1
ATOM 1972 C CA . ILE A 1 233 ? 47.978 -43.449 22.837 1.00 39.95 233 ILE A CA 1
ATOM 1973 C C . ILE A 1 233 ? 47.795 -42.755 24.185 1.00 40.56 233 ILE A C 1
ATOM 1974 O O . ILE A 1 233 ? 46.913 -43.116 24.969 1.00 42.68 233 ILE A O 1
ATOM 1979 N N . GLU A 1 234 ? 48.608 -41.734 24.462 1.00 39.73 234 GLU A N 1
ATOM 1980 C CA . GLU A 1 234 ? 48.511 -41.042 25.746 1.00 46.97 234 GLU A CA 1
ATOM 1981 C C . GLU A 1 234 ? 47.158 -40.357 25.917 1.00 46.12 234 GLU A C 1
ATOM 1982 O O . GLU A 1 234 ? 46.533 -40.452 26.984 1.00 45.57 234 GLU A O 1
ATOM 1988 N N . ARG A 1 235 ? 46.682 -39.675 24.870 1.00 46.06 235 ARG A N 1
ATOM 1989 C CA . ARG A 1 235 ? 45.387 -39.007 24.972 1.00 46.70 235 ARG A CA 1
ATOM 1990 C C . ARG A 1 235 ? 44.235 -40.003 25.135 1.00 45.53 235 ARG A C 1
ATOM 1991 O O . ARG A 1 235 ? 43.321 -39.768 25.936 1.00 49.74 235 ARG A O 1
ATOM 1999 N N . GLU A 1 236 ? 44.248 -41.119 24.395 1.00 45.97 236 GLU A N 1
ATOM 2000 C CA . GLU A 1 236 ? 43.169 -42.095 24.544 1.00 42.41 236 GLU A CA 1
ATOM 2001 C C . GLU A 1 236 ? 43.225 -42.778 25.906 1.00 43.63 236 GLU A C 1
ATOM 2002 O O . GLU A 1 236 ? 42.176 -43.061 26.508 1.00 45.01 236 GLU A O 1
ATOM 2008 N N . ALA A 1 237 ? 44.434 -43.012 26.427 1.00 42.85 237 ALA A N 1
ATOM 2009 C CA . ALA A 1 237 ? 44.574 -43.514 27.789 1.00 45.10 237 ALA A CA 1
ATOM 2010 C C . ALA A 1 237 ? 43.909 -42.570 28.784 1.00 48.67 237 ALA A C 1
ATOM 2011 O O . ALA A 1 237 ? 43.129 -43.002 29.642 1.00 45.82 237 ALA A O 1
ATOM 2013 N N . LEU A 1 238 ? 44.204 -41.273 28.676 1.00 53.97 238 LEU A N 1
ATOM 2014 C CA . LEU A 1 238 ? 43.591 -40.294 29.570 1.00 50.54 238 LEU A CA 1
ATOM 2015 C C . LEU A 1 238 ? 42.074 -40.321 29.464 1.00 50.95 238 LEU A C 1
ATOM 2016 O O . LEU A 1 238 ? 41.373 -40.378 30.479 1.00 55.71 238 LEU A O 1
ATOM 2021 N N . LYS A 1 239 ? 41.548 -40.280 28.234 1.00 51.69 239 LYS A N 1
ATOM 2022 C CA . LYS A 1 239 ? 40.104 -40.397 28.044 1.00 50.70 239 LYS A CA 1
ATOM 2023 C C . LYS A 1 239 ? 39.539 -41.621 28.753 1.00 56.40 239 LYS A C 1
ATOM 2024 O O . LYS A 1 239 ? 38.362 -41.629 29.122 1.00 46.19 239 LYS A O 1
ATOM 2030 N N . ARG A 1 240 ? 40.338 -42.676 28.914 1.00 59.17 240 ARG A N 1
ATOM 2031 C CA . ARG A 1 240 ? 39.866 -43.863 29.617 1.00 47.21 240 ARG A CA 1
ATOM 2032 C C . ARG A 1 240 ? 40.191 -43.853 31.107 1.00 48.49 240 ARG A C 1
ATOM 2033 O O . ARG A 1 240 ? 40.022 -44.884 31.764 1.00 59.22 240 ARG A O 1
ATOM 2041 N N . GLY A 1 241 ? 40.637 -42.727 31.662 1.00 50.19 241 GLY A N 1
ATOM 2042 C CA . GLY A 1 241 ? 40.948 -42.707 33.081 1.00 46.69 241 GLY A CA 1
ATOM 2043 C C . GLY A 1 241 ? 42.222 -43.434 33.442 1.00 60.47 241 GLY A C 1
ATOM 2044 O O . GLY A 1 241 ? 42.416 -43.810 34.599 1.00 58.79 241 GLY A O 1
ATOM 2045 N N . LEU A 1 242 ? 43.093 -43.661 32.471 1.00 53.78 242 LEU A N 1
ATOM 2046 C CA . LEU A 1 242 ? 44.382 -44.285 32.696 1.00 57.07 242 LEU A CA 1
ATOM 2047 C C . LEU A 1 242 ? 45.472 -43.266 32.411 1.00 52.32 242 LEU A C 1
ATOM 2048 O O . LEU A 1 242 ? 45.267 -42.309 31.661 1.00 72.21 242 LEU A O 1
ATOM 2053 N N . HIS A 1 243 ? 46.628 -43.468 33.025 1.00 58.82 243 HIS A N 1
ATOM 2054 C CA . HIS A 1 243 ? 47.790 -42.627 32.785 1.00 62.86 243 HIS A CA 1
ATOM 2055 C C . HIS A 1 243 ? 48.938 -43.525 32.350 1.00 62.32 243 HIS A C 1
ATOM 2056 O O . HIS A 1 243 ? 49.325 -44.441 33.085 1.00 51.44 243 HIS A O 1
ATOM 2063 N N . LEU A 1 244 ? 49.453 -43.276 31.146 1.00 53.25 244 LEU A N 1
ATOM 2064 C CA . LEU A 1 244 ? 50.641 -43.963 30.653 1.00 60.13 244 LEU A CA 1
ATOM 2065 C C . LEU A 1 244 ? 51.851 -43.639 31.534 1.00 53.34 244 LEU A C 1
ATOM 2066 O O . LEU A 1 244 ? 52.228 -42.472 31.683 1.00 65.88 244 LEU A O 1
ATOM 2071 N N . THR A 1 245 ? 52.447 -44.677 32.126 1.00 43.52 245 THR A N 1
ATOM 2072 C CA . THR A 1 245 ? 53.620 -44.577 32.984 1.00 51.30 245 THR A CA 1
ATOM 2073 C C . THR A 1 245 ? 54.663 -45.586 32.516 1.00 50.18 245 THR A C 1
ATOM 2074 O O . THR A 1 245 ? 54.393 -46.436 31.664 1.00 46.24 245 THR A O 1
ATOM 2078 N N . ASN A 1 246 ? 55.866 -45.497 33.086 1.00 52.82 246 ASN A N 1
ATOM 2079 C CA . ASN A 1 246 ? 56.938 -46.435 32.753 1.00 53.89 246 ASN A CA 1
ATOM 2080 C C . ASN A 1 246 ? 56.658 -47.765 33.443 1.00 57.24 246 ASN A C 1
ATOM 2081 O O . ASN A 1 246 ? 56.758 -47.862 34.671 1.00 47.75 246 ASN A O 1
ATOM 2086 N N . VAL A 1 247 ? 56.324 -48.796 32.666 1.00 49.28 247 VAL A N 1
ATOM 2087 C CA . VAL A 1 247 ? 56.052 -50.114 33.228 1.00 46.05 247 VAL A CA 1
ATOM 2088 C C . VAL A 1 247 ? 57.179 -51.099 32.934 1.00 48.51 247 VAL A C 1
ATOM 2089 O O . VAL A 1 247 ? 57.033 -52.293 33.202 1.00 50.46 247 VAL A O 1
ATOM 2093 N N . LEU A 1 248 ? 58.316 -50.621 32.421 1.00 55.56 248 LEU A N 1
ATOM 2094 C CA . LEU A 1 248 ? 59.442 -51.474 32.033 1.00 54.60 248 LEU A CA 1
ATOM 2095 C C . LEU A 1 248 ? 60.497 -51.579 33.131 1.00 51.76 248 LEU A C 1
ATOM 2096 O O . LEU A 1 248 ? 60.771 -52.673 33.631 1.00 62.51 248 LEU A O 1
ATOM 2101 N N . ASP A 1 249 ? 61.123 -50.461 33.489 1.00 64.79 249 ASP A N 1
ATOM 2102 C CA . ASP A 1 249 ? 62.181 -50.465 34.495 1.00 57.06 249 ASP A CA 1
ATOM 2103 C C . ASP A 1 249 ? 62.350 -49.097 35.154 1.00 56.01 249 ASP A C 1
ATOM 2104 O O . ASP A 1 249 ? 61.506 -48.676 35.948 1.00 66.19 249 ASP A O 1
#

InterPro domains:
  IPR016898 Polyphosphate phosphotransferase [PIRSF028756] (12-241)
  IPR022488 Polyphosphate kinase-2-related [PF03976] (14-238)
  IPR027417 P-loop containing nucleoside triphosphate hydrolase [G3DSA:3.40.50.300] (1-238)
  IPR027417 P-loop containing nucleoside triphosphate hydrolase [SSF52540] (43-230)

Secondary structure (DSSP, 8-state):
-HHHHHTT--SPP--HHHHHHHHHHHHHHHHHHHHHHHHHT-EEEEEEE-STTSSHHHHHHHHHTTS-GGGEEEEE--SPPTTGGGS-TTHHHHTTPPPTT-EEEEES-GGGGGTHHHHTTSS-HHHHHHHHHHHHHHHHHHHHTTEEEEEEEEE--HHHHHHHHHHHHT-TTTGGG--HHHHHGGGGHHHHHHHHHHHHHHH-BTTB-EEEEETTSHHHHHHHHHHHHHHHHHHHHHHTT--------

Solvent-accessible surface area: 13952 Å² total; per-residue (Å²): 126,10,133,99,16,65,110,145,51,169,66,134,139,57,97,150,160,92,22,124,114,52,20,92,85,17,7,92,67,1,43,12,0,2,43,10,1,76,151,49,144,7,0,0,0,0,0,0,3,4,21,45,7,0,18,19,36,18,2,6,133,64,1,17,104,141,6,34,100,207,4,46,82,50,31,109,23,86,75,41,116,92,121,48,123,181,118,75,32,11,69,29,5,110,204,51,47,15,138,93,2,48,3,1,0,0,30,87,4,2,0,14,26,0,10,59,25,44,35,60,54,146,4,81,154,94,46,36,49,98,0,3,100,56,0,12,93,12,2,104,130,22,16,85,35,64,26,2,2,0,0,0,16,1,42,7,17,81,146,34,5,55,118,6,2,110,87,85,86,142,38,118,187,99,47,188,144,30,67,109,98,36,73,148,42,57,147,61,6,96,80,40,68,114,1,2,82,40,0,28,136,74,0,76,87,170,23,0,20,16,14,73,0,0,0,36,43,82,77,40,4,31,14,19,0,0,61,52,0,7,29,27,0,70,120,24,1,112,125,70,71,56,128,31,68,85,49,58,150

Nearest PDB structures (foldseek):
  3czp-assembly1_B  TM=9.264E-01  e=7.903E-24  Pseudomonas aeruginosa PAO1
  3czp-assembly1_A  TM=9.297E-01  e=1.251E-23  Pseudomonas aeruginosa PAO1
  5llb-assembly1_A  TM=9.594E-01  e=2.469E-22  Francisella tularensis subsp. tularensis SCHU S4
  5o6m-assembly1_A  TM=9.423E-01  e=3.628E-20  Meiothermus ruber H328
  5lc9-assembly1_A  TM=9.429E-01  e=6.818E-20  Meiothermus ruber H328

Radius of gyration: 18.19 Å; Cα contacts (8 Å, |Δi|>4): 346; chains: 1; bounding box: 46×40×50 Å